Protein AF-A0A7Y0WLQ0-F1 (afdb_monomer_lite)

Foldseek 3Di:
DLLVVLVVCVVVLQKFKADDDPPDPPCLQDIDIGHPDPNVVSVVVDDSVSSNVVSVVLPVVQFPDKDFDDLVNLVVLQQVLAEEEEAEAPPLCVVVRCCVSAVPAQEAELVPQPLVDPVSLCCSLVPPLAHEHEYHPLVSHDPVSSLVSLVSNVVSSGRYYYYYHDPDDDVVQSVCVSRAPADTDRPSGPRRDVRYWYWYWDRDPPDPDRTIIIRTD

Sequence (217 aa):
MFYEDIKTAMLAGKLKVGLYPRNSISHRDKISIEAPGLLGIKAKLLTKADRLALVNLVHQTAGDAARELTASTVQQWLEERKAVLLTGKAASGKTTFLQAALPNAVYLNGRTSDCSNANWFWYQVSKDPHLPVVIDEPQAFPVLVLGEILKIIKEQNRGYVLVSQAEGGSGFTELWALMTTAPVGFPGYPQIDPNFVWVKFQRSRDVTTAMWVGKIV

Secondary structure (DSSP, 8-state):
-HHHHHHHHHHTTSSEEEEPPTT-GGGTT-EEEE--THHHHHHHT--HHHHHHHHHHHHHHTT-S-EE--HHHHHHHHHTT-EEEEE--TTSSHHHHHHHH-TTSEEEETTTS-TT-HHHHHHHHSS-TTS-EEEESGGGS-HHHHHHHHHHHHHTT--EEEEES-SSHHHHHHHHHHH-SSPS--SS-TTS-TTEEEEEEE--SS-SS---EEEE-

Radius of gyration: 19.29 Å; chains: 1; bounding box: 52×34×55 Å

Structure (mmCIF, N/CA/C/O backbone):
data_AF-A0A7Y0WLQ0-F1
#
_entry.id   AF-A0A7Y0WLQ0-F1
#
loop_
_atom_site.group_PDB
_atom_site.id
_atom_site.type_symbol
_atom_site.label_atom_id
_atom_site.label_alt_id
_atom_site.label_comp_id
_atom_site.label_asym_id
_atom_site.label_entity_id
_atom_site.label_seq_id
_atom_site.pdbx_PDB_ins_code
_atom_site.Cartn_x
_atom_site.Cartn_y
_atom_site.Cartn_z
_atom_site.occupancy
_atom_site.B_iso_or_equiv
_atom_site.auth_seq_id
_atom_site.auth_comp_id
_atom_site.auth_asym_id
_atom_site.auth_atom_id
_atom_site.pdbx_PDB_model_num
ATOM 1 N N . MET A 1 1 ? -22.633 -3.107 28.670 1.00 67.44 1 MET A N 1
ATOM 2 C CA . MET A 1 1 ? -23.148 -4.063 27.660 1.00 67.44 1 MET A CA 1
ATOM 3 C C . MET A 1 1 ? -22.925 -3.550 26.239 1.00 67.44 1 MET A C 1
ATOM 5 O O . MET A 1 1 ? -22.247 -4.224 25.483 1.00 67.44 1 MET A O 1
ATOM 9 N N . PHE A 1 2 ? -23.374 -2.336 25.892 1.00 83.06 2 PHE A N 1
ATOM 10 C CA . PHE A 1 2 ? -23.186 -1.792 24.538 1.00 83.06 2 PHE A CA 1
ATOM 11 C C . PHE A 1 2 ? -21.720 -1.585 24.123 1.00 83.06 2 PHE A C 1
ATOM 13 O O . PHE A 1 2 ? -21.392 -1.839 22.972 1.00 83.06 2 PHE A O 1
ATOM 20 N N . TYR A 1 3 ? -20.829 -1.185 25.038 1.00 83.75 3 TYR A N 1
ATOM 21 C CA 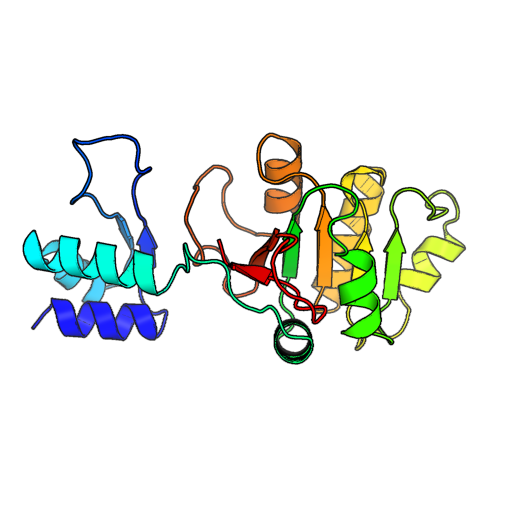. TYR A 1 3 ? -19.403 -1.023 24.724 1.00 83.75 3 TYR A CA 1
ATOM 22 C C . TYR A 1 3 ? -18.735 -2.317 24.241 1.00 83.75 3 TYR A C 1
ATOM 24 O O . TYR A 1 3 ? -18.065 -2.291 23.218 1.00 83.75 3 TYR A O 1
ATOM 32 N N . GLU A 1 4 ? -18.949 -3.451 24.914 1.00 84.31 4 GLU A N 1
ATOM 33 C CA . GLU A 1 4 ? -18.336 -4.728 24.513 1.00 84.31 4 GLU A CA 1
ATOM 34 C C . GLU A 1 4 ? -18.871 -5.231 23.163 1.00 84.31 4 GLU A C 1
ATOM 36 O O . GLU A 1 4 ? -18.094 -5.731 22.349 1.00 84.31 4 GLU A O 1
ATOM 41 N N . ASP A 1 5 ? -20.158 -5.014 22.867 1.00 80.94 5 ASP A N 1
ATOM 42 C CA . ASP A 1 5 ? -20.729 -5.298 21.543 1.00 80.94 5 ASP A CA 1
ATOM 43 C C . ASP A 1 5 ? -20.081 -4.433 20.453 1.00 80.94 5 ASP A C 1
ATOM 45 O O . ASP A 1 5 ? -19.734 -4.930 19.381 1.00 80.94 5 ASP A O 1
ATOM 49 N N . ILE A 1 6 ? -19.898 -3.135 20.729 1.00 79.00 6 ILE A N 1
ATOM 50 C CA . ILE A 1 6 ? -19.288 -2.190 19.789 1.00 79.00 6 ILE A CA 1
ATOM 51 C C . ILE A 1 6 ? -17.800 -2.491 19.595 1.00 79.00 6 ILE A C 1
ATOM 53 O O . ILE A 1 6 ? -17.327 -2.513 18.465 1.00 79.00 6 ILE A O 1
ATOM 57 N N . LYS A 1 7 ? -17.069 -2.784 20.669 1.00 79.94 7 LYS A N 1
ATOM 58 C CA . LYS A 1 7 ? -15.664 -3.203 20.640 1.00 79.94 7 LYS A CA 1
ATOM 59 C C . LYS A 1 7 ? -15.486 -4.484 19.829 1.00 79.94 7 LYS A C 1
ATOM 61 O O . LYS A 1 7 ? -14.630 -4.530 18.952 1.00 79.94 7 LYS A O 1
ATOM 66 N N . THR A 1 8 ? -16.316 -5.496 20.069 1.00 73.69 8 THR A N 1
ATOM 67 C CA . THR A 1 8 ? -16.257 -6.768 19.332 1.00 73.69 8 THR A CA 1
ATOM 68 C C . THR A 1 8 ? -16.595 -6.565 17.858 1.00 73.69 8 THR A C 1
ATOM 70 O O . THR A 1 8 ? -15.891 -7.067 16.985 1.00 73.69 8 THR A O 1
ATOM 73 N N . ALA A 1 9 ? -17.633 -5.781 17.557 1.00 65.94 9 ALA A N 1
ATOM 74 C CA . ALA A 1 9 ? -17.999 -5.451 16.185 1.00 65.94 9 ALA A CA 1
ATOM 75 C C . ALA A 1 9 ? -16.929 -4.601 15.477 1.00 65.94 9 ALA A C 1
ATOM 77 O O . ALA A 1 9 ? -16.698 -4.814 14.291 1.00 65.94 9 ALA A O 1
ATOM 78 N N . MET A 1 10 ? -16.247 -3.698 16.186 1.00 67.69 10 MET A N 1
ATOM 79 C CA . MET A 1 10 ? -15.124 -2.918 15.658 1.00 67.69 10 MET A CA 1
ATOM 80 C C . MET A 1 10 ? -13.939 -3.825 15.312 1.00 67.69 10 MET A C 1
ATOM 82 O O . MET A 1 10 ? -13.428 -3.763 14.199 1.00 67.69 10 MET A O 1
ATOM 86 N N . LEU A 1 11 ? -13.535 -4.702 16.238 1.00 61.56 11 LEU A N 1
ATOM 87 C CA . LEU A 1 11 ? -12.436 -5.653 16.028 1.00 61.56 11 LEU A CA 1
ATOM 88 C C . LEU A 1 11 ? -12.744 -6.663 14.911 1.00 61.56 11 LEU A C 1
ATOM 90 O O . LEU A 1 11 ? -11.833 -7.117 14.228 1.00 61.56 11 LEU A O 1
ATOM 94 N N . ALA A 1 12 ? -14.023 -6.976 14.695 1.00 63.12 12 ALA A N 1
ATOM 95 C CA . ALA A 1 12 ? -14.495 -7.820 13.600 1.00 63.12 12 ALA A CA 1
ATOM 96 C C . ALA A 1 12 ? -14.789 -7.050 12.292 1.00 63.12 12 ALA A C 1
ATOM 98 O O . ALA A 1 12 ? -15.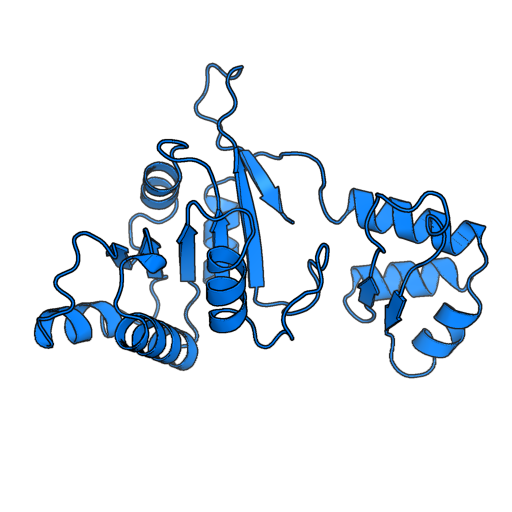337 -7.641 11.362 1.00 63.12 12 ALA A O 1
ATOM 99 N N . GLY A 1 13 ? -14.507 -5.741 12.222 1.00 51.50 13 GLY A N 1
ATOM 100 C CA . GLY A 1 13 ? -14.710 -4.916 11.021 1.00 51.50 13 GLY A CA 1
ATOM 101 C C . GLY A 1 13 ? -16.173 -4.630 10.643 1.00 51.50 13 GLY A C 1
ATOM 102 O O . GLY A 1 13 ? -16.448 -4.196 9.529 1.00 51.50 13 GLY A O 1
ATOM 103 N N . LYS A 1 14 ? -17.132 -4.866 11.548 1.00 55.03 14 LYS A N 1
ATOM 104 C CA . LYS A 1 14 ? -18.584 -4.697 11.321 1.00 55.03 14 LYS A CA 1
ATOM 105 C C . LYS A 1 14 ? -19.104 -3.280 11.598 1.00 55.03 14 LYS A C 1
ATOM 107 O O . LYS A 1 14 ? -20.266 -2.992 11.313 1.00 55.03 14 LYS A O 1
ATOM 112 N N . LEU A 1 15 ? -18.280 -2.413 12.181 1.00 57.09 15 LEU A N 1
ATOM 113 C CA . LEU A 1 15 ? -18.550 -0.985 12.362 1.00 57.09 15 LEU A CA 1
ATOM 114 C C . LEU A 1 15 ? -17.254 -0.179 12.312 1.00 57.09 15 LEU A C 1
ATOM 116 O O . LEU A 1 15 ? -16.181 -0.724 12.571 1.00 57.09 15 LEU A O 1
ATOM 120 N N . LYS A 1 16 ? -17.370 1.116 12.010 1.00 54.34 16 LYS A N 1
ATOM 121 C CA . LYS A 1 16 ? -16.240 2.034 11.834 1.00 54.34 16 LYS A CA 1
ATOM 122 C C . LYS A 1 16 ? -16.242 3.120 12.899 1.00 54.34 16 LYS A C 1
ATOM 124 O O . LYS A 1 16 ? -17.306 3.622 13.266 1.00 54.34 16 LYS A O 1
ATOM 129 N N . VAL A 1 17 ? -15.057 3.493 13.379 1.00 56.47 17 VAL A N 1
ATOM 130 C CA . VAL A 1 17 ? -14.873 4.532 14.404 1.00 56.47 17 VAL A CA 1
ATOM 131 C C . VAL A 1 17 ? -13.833 5.540 13.921 1.00 56.47 17 VAL A C 1
ATOM 133 O O . VAL A 1 17 ? -12.655 5.219 13.818 1.00 56.47 17 VAL A O 1
ATOM 136 N N . GLY A 1 18 ? -14.265 6.768 13.639 1.00 54.53 18 GLY A N 1
ATOM 137 C CA . GLY A 1 18 ? -13.404 7.885 13.255 1.00 54.53 18 GLY A CA 1
ATOM 138 C C . GLY A 1 18 ? -13.025 8.760 14.451 1.00 54.53 18 GLY A C 1
ATOM 139 O O . GLY A 1 18 ? -13.886 9.128 15.258 1.00 54.53 18 GLY A O 1
ATOM 140 N N . LEU A 1 19 ? -11.746 9.128 14.536 1.00 58.28 19 LEU A N 1
ATOM 141 C CA . LEU A 1 19 ? -11.222 10.075 15.523 1.00 58.28 19 LEU A CA 1
ATOM 142 C C . LEU A 1 19 ? -11.156 11.487 14.927 1.00 58.28 19 LEU A C 1
ATOM 144 O O . LEU A 1 19 ? -10.751 11.666 13.782 1.00 58.28 19 LEU A O 1
ATOM 148 N N . TYR A 1 20 ? -11.524 12.504 15.707 1.00 53.84 20 TYR A N 1
ATOM 149 C CA . TYR A 1 20 ? -11.311 13.899 15.310 1.00 53.84 20 TYR A CA 1
ATOM 150 C C . TYR A 1 20 ? -9.836 14.298 15.509 1.00 53.84 20 TYR A C 1
ATOM 152 O O . TYR A 1 20 ? -9.166 13.763 16.398 1.00 53.84 20 TYR A O 1
ATOM 160 N N . PRO A 1 21 ? -9.302 15.237 14.703 1.00 49.31 21 PRO A N 1
ATOM 161 C CA . PRO A 1 21 ? -7.900 15.637 14.774 1.00 49.31 21 PRO A CA 1
ATOM 162 C C . PRO A 1 21 ? -7.502 16.126 16.176 1.00 49.31 21 PRO A C 1
ATOM 164 O O . PRO A 1 21 ? -8.202 16.914 16.811 1.00 49.31 21 PRO A O 1
ATOM 167 N N . ARG A 1 22 ? -6.323 15.679 16.636 1.00 49.59 22 ARG A N 1
ATOM 168 C CA . ARG A 1 22 ? -5.786 15.856 18.003 1.00 49.59 22 ARG A CA 1
ATOM 169 C C . ARG A 1 22 ? -5.703 17.298 18.517 1.00 49.59 22 ARG A C 1
ATOM 171 O O . ARG A 1 22 ? -5.574 17.495 19.722 1.00 49.59 22 ARG A O 1
ATOM 178 N N . ASN A 1 23 ? -5.776 18.293 17.636 1.00 45.44 23 ASN A N 1
ATOM 179 C CA . ASN A 1 23 ? -5.498 19.689 17.976 1.00 45.44 23 ASN A CA 1
ATOM 180 C C . ASN A 1 23 ? -6.689 20.438 18.596 1.00 45.44 23 ASN A C 1
ATOM 182 O O . ASN A 1 23 ? -6.529 21.584 19.006 1.00 45.44 23 ASN A O 1
ATOM 186 N N . SER A 1 24 ? -7.866 19.819 18.721 1.00 41.44 24 SER A N 1
ATOM 187 C CA . SER A 1 24 ? -9.002 20.430 19.420 1.00 41.44 24 SER A CA 1
ATOM 188 C C . SER A 1 24 ? -9.175 19.829 20.815 1.00 41.44 24 SER A C 1
ATOM 190 O O . SER A 1 24 ? -9.735 18.742 20.981 1.00 41.44 24 SER A O 1
ATOM 192 N N . ILE A 1 25 ? -8.752 20.572 21.840 1.00 48.94 25 ILE A N 1
ATOM 193 C CA . ILE A 1 25 ? -8.995 20.256 23.262 1.00 48.94 25 ILE A CA 1
ATOM 194 C C . ILE A 1 25 ? -10.501 20.039 23.536 1.00 48.94 25 ILE A C 1
ATOM 196 O O . ILE A 1 25 ? -10.867 19.278 24.426 1.00 48.94 25 ILE A O 1
ATOM 200 N N . SER A 1 26 ? -11.376 20.626 22.712 1.00 50.22 26 SER A N 1
ATOM 201 C CA . SER A 1 26 ? -12.837 20.546 22.799 1.00 50.22 26 SER A CA 1
ATOM 202 C C . SER A 1 26 ? -13.487 19.289 22.187 1.00 50.22 26 SER A C 1
ATOM 204 O O . SER A 1 26 ? -14.715 19.187 22.224 1.00 50.22 26 SER A O 1
ATOM 206 N N . HIS A 1 27 ? -12.733 18.350 21.592 1.00 51.03 27 HIS A N 1
ATOM 207 C CA . HIS A 1 27 ? -13.305 17.188 20.872 1.00 51.03 27 HIS A CA 1
ATOM 208 C C . HIS A 1 27 ? -12.722 15.821 21.269 1.00 51.03 27 HIS A C 1
ATOM 210 O O . HIS A 1 27 ? -12.896 14.855 20.532 1.00 51.03 27 HIS A O 1
ATOM 216 N N . ARG A 1 28 ? -12.062 15.700 22.430 1.00 51.38 28 ARG A N 1
ATOM 217 C CA . ARG A 1 28 ? -11.446 14.430 22.883 1.00 51.38 28 ARG A CA 1
ATOM 218 C C . ARG A 1 28 ? -12.429 13.259 23.045 1.00 51.38 28 ARG A C 1
ATOM 220 O O . ARG A 1 28 ? -12.004 12.112 22.995 1.00 51.38 28 ARG A O 1
ATOM 227 N N . ASP A 1 29 ? -13.713 13.537 23.248 1.00 54.03 29 ASP A N 1
ATOM 228 C CA . ASP A 1 29 ? -14.805 12.562 23.378 1.00 54.03 29 ASP A CA 1
ATOM 229 C C . ASP A 1 29 ? -15.690 12.469 22.122 1.00 54.03 29 ASP A C 1
ATOM 231 O O . ASP A 1 29 ? -16.609 11.641 22.060 1.00 54.03 29 ASP A O 1
ATOM 235 N N . LYS A 1 30 ? -15.419 13.295 21.102 1.00 64.12 30 LYS A N 1
ATOM 236 C CA . LYS A 1 30 ? -16.103 13.196 19.818 1.00 64.12 30 LYS A CA 1
ATOM 237 C C . LYS A 1 30 ? -15.434 12.093 19.017 1.00 64.12 30 LYS A C 1
ATOM 239 O O . LYS A 1 30 ? -14.273 12.184 18.641 1.00 64.12 30 LYS A O 1
ATOM 244 N N . ILE A 1 31 ? -16.209 11.052 18.760 1.00 63.09 31 ILE A N 1
ATOM 245 C CA . ILE A 1 31 ? -15.892 9.997 17.809 1.00 63.09 31 ILE A CA 1
ATOM 246 C C . ILE A 1 31 ? -17.048 9.877 16.836 1.00 63.09 31 ILE A C 1
ATOM 248 O O . ILE A 1 31 ? -18.215 9.913 17.242 1.00 63.09 31 ILE A O 1
ATOM 252 N N . SER A 1 32 ? -16.720 9.760 15.556 1.00 65.50 32 SER A N 1
ATOM 253 C CA . SER A 1 32 ? -17.691 9.365 14.544 1.00 65.50 32 SER A CA 1
ATOM 254 C C . SER A 1 32 ? -17.833 7.850 14.615 1.00 65.50 32 SER A C 1
ATOM 256 O O . SER A 1 32 ? -16.821 7.161 14.615 1.00 65.50 32 SER A O 1
ATOM 258 N N . ILE A 1 33 ? -19.053 7.323 14.718 1.00 66.00 33 ILE A N 1
ATOM 259 C CA . ILE A 1 33 ? -19.287 5.876 14.665 1.00 66.00 33 ILE A CA 1
ATOM 260 C C . ILE A 1 33 ? -20.275 5.600 13.543 1.00 66.00 33 ILE A C 1
ATOM 262 O O . ILE A 1 33 ? -21.423 6.043 13.605 1.00 66.00 33 ILE A O 1
ATOM 266 N N . GLU A 1 34 ? -19.829 4.855 12.540 1.00 61.16 34 GLU A N 1
ATOM 267 C CA . GLU A 1 34 ? -20.644 4.422 11.412 1.00 61.16 34 GLU A CA 1
ATOM 268 C C . GLU A 1 34 ? -20.904 2.921 11.547 1.00 61.16 34 GLU A C 1
ATOM 270 O O . GLU A 1 34 ? -19.981 2.106 11.537 1.00 61.16 34 GLU A O 1
ATOM 275 N N . ALA A 1 35 ? -22.167 2.545 11.737 1.00 67.44 35 ALA A N 1
ATOM 276 C CA . ALA A 1 35 ? -22.546 1.161 11.971 1.00 67.44 35 ALA A CA 1
ATOM 277 C C . ALA A 1 35 ? -23.963 0.887 11.443 1.00 67.44 35 ALA A C 1
ATOM 279 O O . ALA A 1 35 ? -24.863 1.699 11.686 1.00 67.44 35 ALA A O 1
ATOM 280 N N . PRO A 1 36 ? -24.197 -0.249 10.764 1.00 63.38 36 PRO A N 1
ATOM 281 C CA . PRO A 1 36 ? -25.517 -0.591 10.250 1.00 63.38 36 PRO A CA 1
ATOM 282 C C . PRO A 1 36 ? -26.458 -1.096 11.356 1.00 63.38 36 PRO A C 1
ATOM 284 O O . PRO A 1 36 ? -26.052 -1.784 12.298 1.00 63.38 36 PRO A O 1
ATOM 287 N N . GLY A 1 37 ? -27.749 -0.784 11.218 1.00 81.00 37 GLY A N 1
ATOM 288 C CA . GLY A 1 37 ? -28.832 -1.368 12.016 1.00 81.00 37 GLY A CA 1
ATOM 289 C C . GLY A 1 37 ? -28.665 -1.206 13.533 1.00 81.00 37 GLY A C 1
ATOM 290 O O . GLY A 1 37 ? -28.411 -0.114 14.043 1.00 81.00 37 GLY A O 1
ATOM 291 N N . LEU A 1 38 ? -28.818 -2.312 14.269 1.00 83.75 38 LEU A N 1
ATOM 292 C CA . LEU A 1 38 ? -28.789 -2.328 15.735 1.00 83.75 38 LEU A CA 1
ATOM 293 C C . LEU A 1 38 ? -27.452 -1.830 16.311 1.00 83.75 38 LEU A C 1
ATOM 295 O O . LEU A 1 38 ? -27.440 -1.215 17.376 1.00 83.75 38 LEU A O 1
ATOM 299 N N . LEU A 1 39 ? -26.336 -2.037 15.604 1.00 78.00 39 LEU A N 1
ATOM 300 C CA . LEU A 1 39 ? -25.027 -1.530 16.026 1.00 78.00 39 LEU A CA 1
ATOM 301 C C . LEU A 1 39 ? -24.985 0.003 16.000 1.00 78.00 39 LEU A C 1
ATOM 303 O O . LEU A 1 39 ? -24.429 0.605 16.914 1.00 78.00 39 LEU A O 1
ATOM 307 N N . GLY A 1 40 ? -25.640 0.642 15.025 1.00 73.00 40 GLY A N 1
ATOM 308 C CA . GLY A 1 40 ? -25.761 2.104 14.962 1.00 73.00 40 GLY A CA 1
ATOM 309 C C . GLY A 1 40 ? -26.585 2.677 16.114 1.00 73.00 40 GLY A C 1
ATOM 310 O O . GLY A 1 40 ? -26.240 3.716 16.678 1.00 73.00 40 GLY A O 1
ATOM 311 N N . ILE A 1 41 ? -27.639 1.969 16.526 1.00 81.62 41 ILE A N 1
ATOM 312 C CA . ILE A 1 41 ? -28.450 2.349 17.692 1.00 81.62 41 ILE A CA 1
ATOM 313 C C . ILE A 1 41 ? -27.626 2.199 18.979 1.00 81.62 41 ILE A C 1
ATOM 315 O O . ILE A 1 41 ? -27.553 3.135 19.775 1.00 81.62 41 ILE A O 1
ATOM 319 N N . LYS A 1 42 ? -26.933 1.065 19.152 1.00 83.88 42 LYS A N 1
ATOM 320 C CA . LYS A 1 42 ? -26.054 0.814 20.308 1.00 83.88 42 LYS A CA 1
ATOM 321 C C . LYS A 1 42 ? -24.910 1.831 20.395 1.00 83.88 42 LYS A C 1
ATOM 323 O O . LYS A 1 42 ? -24.609 2.313 21.482 1.00 83.88 42 LYS A O 1
ATOM 328 N N . ALA A 1 43 ? -24.328 2.217 19.259 1.00 77.75 43 ALA A N 1
ATOM 329 C CA . ALA A 1 43 ? -23.274 3.227 19.182 1.00 77.75 43 ALA A CA 1
ATOM 330 C C . ALA A 1 43 ? -23.742 4.614 19.653 1.00 77.75 43 ALA A C 1
ATOM 332 O O . ALA A 1 43 ? -22.996 5.336 20.319 1.00 77.75 43 ALA A O 1
ATOM 333 N N . LYS A 1 44 ? -24.991 4.993 19.346 1.00 81.81 44 LYS A N 1
ATOM 334 C CA . LYS A 1 44 ? -25.582 6.257 19.817 1.00 81.81 44 LYS A CA 1
ATOM 335 C C . LYS A 1 44 ? -25.771 6.281 21.336 1.00 81.81 44 LYS A C 1
ATOM 337 O O . LYS A 1 44 ? -25.643 7.348 21.928 1.00 81.81 44 LYS A O 1
ATOM 342 N N . LEU A 1 45 ? -25.997 5.120 21.952 1.00 85.94 45 LEU A N 1
ATOM 343 C CA . LEU A 1 45 ? -26.212 4.956 23.394 1.00 85.94 45 LEU A CA 1
ATOM 344 C C . LEU A 1 45 ? -24.917 4.823 24.217 1.00 85.94 45 LEU A C 1
ATOM 346 O O . LEU A 1 45 ? -24.992 4.672 25.435 1.00 85.94 45 LEU A O 1
ATOM 350 N N . LEU A 1 46 ? -23.736 4.873 23.589 1.00 83.88 46 LEU A N 1
ATOM 351 C CA . LEU A 1 46 ? -22.465 4.816 24.316 1.00 83.88 46 LEU A CA 1
ATOM 352 C C . LEU A 1 46 ? -22.296 6.018 25.243 1.00 83.88 46 LEU A C 1
ATOM 354 O O . LEU A 1 46 ? -22.437 7.174 24.822 1.00 83.88 46 LEU A O 1
ATOM 358 N N . THR A 1 47 ? -21.912 5.730 26.487 1.00 85.75 47 THR A N 1
ATOM 359 C CA . THR A 1 47 ? -21.592 6.760 27.475 1.00 85.75 47 THR A CA 1
ATOM 360 C C . THR A 1 47 ? -20.306 7.497 27.095 1.00 85.75 47 THR A C 1
ATOM 362 O O . THR A 1 47 ? -19.514 7.035 26.271 1.00 85.75 47 THR A O 1
ATOM 365 N N . LYS A 1 48 ? -20.049 8.651 27.721 1.00 82.56 48 LYS A N 1
ATOM 366 C CA . LYS A 1 48 ? -18.779 9.371 27.528 1.00 82.56 48 LYS A CA 1
ATOM 367 C C . LYS A 1 48 ? -17.562 8.515 27.896 1.00 82.56 48 LYS A C 1
ATOM 369 O O . LYS A 1 48 ? -16.564 8.555 27.185 1.00 82.56 48 LYS A O 1
ATOM 374 N N . ALA A 1 49 ? -17.659 7.723 28.967 1.00 83.12 49 ALA A N 1
ATOM 375 C CA . ALA A 1 49 ? -16.596 6.814 29.388 1.00 83.12 49 ALA A CA 1
ATOM 376 C C . ALA A 1 49 ? -16.339 5.719 28.340 1.00 83.12 49 ALA A C 1
ATOM 378 O O . ALA A 1 49 ? -15.188 5.482 27.981 1.00 83.12 49 ALA A O 1
ATOM 379 N N . ASP A 1 50 ? -17.400 5.130 27.778 1.00 82.31 50 ASP A N 1
ATOM 380 C CA . ASP A 1 50 ? -17.286 4.123 26.715 1.00 82.31 50 ASP A CA 1
ATOM 381 C C . ASP A 1 50 ? -16.669 4.707 25.440 1.00 82.31 50 ASP A C 1
ATOM 383 O O . ASP A 1 50 ? -15.828 4.075 24.802 1.00 82.31 50 ASP A O 1
ATOM 387 N N . ARG A 1 51 ? -17.055 5.934 25.070 1.00 76.25 51 ARG A N 1
ATOM 388 C CA . ARG A 1 51 ? -16.476 6.642 23.920 1.00 76.25 51 ARG A CA 1
ATOM 389 C C . ARG A 1 51 ? -14.988 6.900 24.127 1.00 76.25 51 ARG A C 1
ATOM 391 O O . ARG A 1 51 ? -14.210 6.660 23.213 1.00 76.25 51 ARG A O 1
ATOM 398 N N . LEU A 1 52 ? -14.581 7.316 25.326 1.00 78.12 52 LEU A N 1
ATOM 399 C CA . LEU A 1 52 ? -13.172 7.534 25.661 1.00 78.12 52 LEU A CA 1
ATOM 400 C C . LEU A 1 52 ? -12.367 6.222 25.658 1.00 78.12 52 LEU A C 1
ATOM 402 O O . LEU A 1 52 ? -11.244 6.181 25.158 1.00 78.12 52 LEU A O 1
ATOM 406 N N . ALA A 1 53 ? -12.945 5.134 26.172 1.00 79.38 53 ALA A N 1
ATOM 407 C CA . ALA A 1 53 ? -12.339 3.807 26.106 1.00 79.38 53 ALA A CA 1
ATOM 408 C C . ALA A 1 53 ? -12.180 3.333 24.651 1.00 79.38 53 ALA A C 1
ATOM 410 O O . ALA A 1 53 ? -11.128 2.807 24.289 1.00 79.38 53 ALA A O 1
ATOM 411 N N . LEU A 1 54 ? -13.172 3.610 23.797 1.00 72.50 54 LEU A N 1
ATOM 412 C CA . LEU A 1 54 ? -13.120 3.309 22.367 1.00 72.50 54 LEU A CA 1
ATOM 413 C C . LEU A 1 54 ? -12.057 4.152 21.649 1.00 72.50 54 LEU A C 1
ATOM 415 O O . LEU A 1 54 ? -11.313 3.607 20.846 1.00 72.50 54 LEU A O 1
ATOM 419 N N . VAL A 1 55 ? -11.905 5.439 21.987 1.00 69.94 55 VAL A N 1
ATOM 420 C CA . VAL A 1 55 ? -10.808 6.299 21.494 1.00 69.94 55 VAL A CA 1
ATOM 421 C C . VAL A 1 55 ? -9.445 5.711 21.844 1.00 69.94 55 VAL A C 1
ATOM 423 O O . VAL A 1 55 ? -8.579 5.599 20.980 1.00 69.94 55 VAL A O 1
ATOM 426 N N . ASN A 1 56 ? -9.250 5.313 23.102 1.00 69.88 56 ASN A N 1
ATOM 427 C CA . ASN A 1 56 ? -7.991 4.725 23.553 1.00 69.88 56 ASN A CA 1
ATOM 428 C C . ASN A 1 56 ? -7.709 3.392 22.854 1.00 69.88 56 ASN A C 1
ATOM 430 O O . ASN A 1 56 ? -6.579 3.150 22.436 1.00 69.88 56 ASN A O 1
ATOM 434 N N . LEU A 1 57 ? -8.734 2.558 22.672 1.00 68.62 57 LEU A N 1
ATOM 435 C CA . LEU A 1 57 ? -8.622 1.305 21.934 1.00 68.62 57 LEU A CA 1
ATOM 436 C C . LEU A 1 57 ? -8.280 1.552 20.460 1.00 68.62 57 LEU A C 1
ATOM 438 O O . LEU A 1 57 ? -7.398 0.880 19.926 1.00 68.62 57 LEU A O 1
ATOM 442 N N . VAL A 1 58 ? -8.915 2.534 19.811 1.00 61.81 58 VAL A N 1
ATOM 443 C CA . VAL A 1 58 ? -8.577 2.953 18.442 1.00 61.81 58 VAL A CA 1
ATOM 444 C C . VAL A 1 58 ? -7.147 3.479 18.391 1.00 61.81 58 VAL A C 1
ATOM 446 O O . VAL A 1 58 ? -6.409 3.076 17.514 1.00 61.81 58 VAL A O 1
ATOM 449 N N . HIS A 1 59 ? -6.679 4.276 19.350 1.00 59.56 59 HIS A N 1
ATOM 450 C CA . HIS A 1 59 ? -5.274 4.703 19.388 1.00 59.56 59 HIS A CA 1
ATOM 451 C C . HIS A 1 59 ? -4.282 3.544 19.587 1.00 59.56 59 HIS A C 1
ATOM 453 O O . HIS A 1 59 ? -3.190 3.564 19.017 1.00 59.56 59 HIS A O 1
ATOM 459 N N . GLN A 1 60 ? -4.646 2.530 20.374 1.00 57.84 60 GLN A N 1
ATOM 460 C CA . GLN A 1 60 ? -3.831 1.328 20.582 1.00 57.84 60 GLN A CA 1
ATOM 461 C C . GLN A 1 60 ? -3.808 0.414 19.344 1.00 57.84 60 GLN A C 1
ATOM 463 O O . GLN A 1 60 ? -2.783 -0.212 19.058 1.00 57.84 60 GLN A O 1
ATOM 468 N N . THR A 1 61 ? -4.914 0.350 18.598 1.00 56.44 61 THR A N 1
ATOM 469 C CA . THR A 1 61 ? -5.068 -0.497 17.400 1.00 56.44 61 THR A CA 1
ATOM 470 C C . THR A 1 61 ? -4.613 0.194 16.111 1.00 56.44 61 THR A C 1
ATOM 472 O O . THR A 1 61 ? -3.934 -0.439 15.310 1.00 56.44 61 THR A O 1
ATOM 475 N N . ALA A 1 62 ? -4.863 1.495 15.953 1.00 53.47 62 ALA A N 1
ATOM 476 C CA . ALA A 1 62 ? -4.395 2.365 14.864 1.00 53.47 62 ALA A CA 1
ATOM 477 C C . ALA A 1 62 ? -2.929 2.826 15.026 1.00 53.47 62 ALA A C 1
ATOM 479 O O . ALA A 1 62 ? -2.492 3.760 14.367 1.00 53.47 62 ALA A O 1
ATOM 480 N N . GLY A 1 63 ? -2.165 2.178 15.913 1.00 44.38 63 GLY A N 1
ATOM 481 C CA . GLY A 1 63 ? -0.704 2.132 15.858 1.00 44.38 63 GLY A CA 1
ATOM 482 C C . GLY A 1 63 ? 0.012 3.477 15.730 1.00 44.38 63 GLY A C 1
ATOM 483 O O . GLY A 1 63 ? 0.763 3.683 14.788 1.00 44.38 63 GLY A O 1
ATOM 484 N N . ASP A 1 64 ? -0.113 4.380 16.705 1.00 45.00 64 ASP A N 1
ATOM 485 C CA . ASP A 1 64 ? 0.722 5.593 16.718 1.00 45.00 64 ASP A CA 1
ATOM 486 C C . ASP A 1 64 ? 2.222 5.322 16.980 1.00 45.00 64 ASP A C 1
ATOM 488 O O . ASP A 1 64 ? 3.049 6.211 16.754 1.00 45.00 64 ASP A O 1
ATOM 492 N N . ALA A 1 65 ? 2.569 4.111 17.432 1.00 49.44 65 ALA A N 1
ATOM 493 C CA . ALA A 1 65 ? 3.927 3.674 17.741 1.00 49.44 65 ALA A CA 1
ATOM 494 C C . ALA A 1 65 ? 4.593 2.987 16.540 1.00 49.44 65 ALA A C 1
ATOM 496 O O . ALA A 1 65 ? 4.003 2.116 15.902 1.00 49.44 65 ALA A O 1
ATOM 497 N N . ALA A 1 66 ? 5.840 3.364 16.264 1.00 56.56 66 ALA A N 1
ATOM 498 C CA . ALA A 1 66 ? 6.661 2.734 15.240 1.00 56.56 66 ALA A CA 1
ATOM 499 C C . ALA A 1 66 ? 6.954 1.271 15.642 1.00 56.56 66 ALA A C 1
ATOM 501 O O . ALA A 1 66 ? 7.351 1.013 16.780 1.00 56.56 66 ALA A O 1
ATOM 502 N N . ARG A 1 67 ? 6.720 0.317 14.736 1.00 63.00 67 ARG A N 1
ATOM 503 C CA . ARG A 1 67 ? 6.942 -1.124 14.952 1.00 63.00 67 ARG A CA 1
ATOM 504 C C . ARG A 1 67 ? 7.876 -1.667 13.886 1.00 63.00 67 ARG A C 1
ATOM 506 O O . ARG A 1 67 ? 7.966 -1.096 12.803 1.00 63.00 67 ARG A O 1
ATOM 513 N N . GLU A 1 68 ? 8.555 -2.767 14.179 1.00 69.06 68 GLU A N 1
ATOM 514 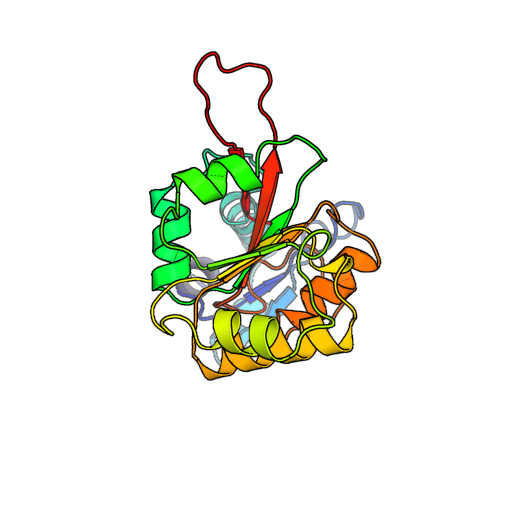C CA . GLU A 1 68 ? 9.304 -3.480 13.149 1.00 69.06 68 GLU A CA 1
ATOM 515 C C . GLU A 1 68 ? 8.368 -3.875 11.998 1.00 69.06 68 GLU A C 1
ATOM 517 O O . GLU A 1 68 ? 7.282 -4.417 12.213 1.00 69.06 68 GLU A O 1
ATOM 522 N N . LEU A 1 69 ? 8.786 -3.566 10.776 1.00 75.56 69 LEU A N 1
ATOM 523 C CA . LEU A 1 69 ? 8.149 -3.998 9.547 1.00 75.56 69 LEU A CA 1
ATOM 524 C C . LEU A 1 69 ? 8.958 -5.170 8.991 1.00 75.56 69 LEU A C 1
ATOM 526 O O . LEU A 1 69 ? 10.023 -4.981 8.403 1.00 75.56 69 LEU A O 1
ATOM 530 N N . THR A 1 70 ? 8.451 -6.384 9.186 1.00 80.06 70 THR A N 1
ATOM 531 C CA . THR A 1 70 ? 9.112 -7.602 8.706 1.00 80.06 70 THR A CA 1
ATOM 532 C C . THR A 1 70 ? 8.803 -7.860 7.231 1.00 80.06 70 THR A C 1
ATOM 534 O O . THR A 1 70 ? 7.750 -7.469 6.720 1.00 80.06 70 THR A O 1
ATOM 537 N N . ALA A 1 71 ? 9.694 -8.583 6.547 1.00 83.81 71 ALA A N 1
ATOM 538 C CA . ALA A 1 71 ? 9.455 -9.036 5.175 1.00 83.81 71 ALA A CA 1
ATOM 539 C C . ALA A 1 71 ? 8.172 -9.878 5.057 1.00 83.81 71 ALA A C 1
ATOM 541 O O . ALA A 1 71 ? 7.377 -9.656 4.148 1.00 83.81 71 ALA A O 1
ATOM 542 N N . SER A 1 72 ? 7.930 -10.775 6.022 1.00 81.81 72 SER A N 1
ATOM 543 C CA . SER A 1 72 ? 6.737 -11.631 6.066 1.00 81.81 72 SER A CA 1
ATOM 544 C C . SER A 1 72 ? 5.433 -10.837 6.126 1.00 81.81 72 SER A C 1
ATOM 546 O O . SER A 1 72 ? 4.465 -11.200 5.467 1.00 81.81 72 SER A O 1
ATOM 548 N N . THR A 1 73 ? 5.415 -9.719 6.857 1.00 84.56 73 THR A N 1
ATOM 549 C CA . THR A 1 73 ? 4.231 -8.854 6.953 1.00 84.56 73 THR A CA 1
ATOM 550 C C . THR A 1 73 ? 3.872 -8.270 5.586 1.00 84.56 73 THR A C 1
ATOM 552 O O . THR A 1 73 ? 2.711 -8.271 5.182 1.00 84.56 73 THR A O 1
ATOM 555 N N . VAL A 1 74 ? 4.877 -7.793 4.847 1.00 86.62 74 VAL A N 1
ATOM 556 C CA . VAL A 1 74 ? 4.669 -7.211 3.514 1.00 86.62 74 VAL A CA 1
ATOM 557 C C . VAL A 1 74 ? 4.274 -8.280 2.500 1.00 86.62 74 VAL A C 1
ATOM 559 O O . VAL A 1 74 ? 3.380 -8.041 1.692 1.00 86.62 74 VAL A O 1
ATOM 562 N N . GLN A 1 75 ? 4.898 -9.457 2.560 1.00 88.06 75 GLN A N 1
ATOM 563 C CA . GLN A 1 75 ? 4.534 -10.601 1.721 1.00 88.06 75 GLN A CA 1
ATOM 564 C C . GLN A 1 75 ? 3.067 -10.990 1.930 1.00 88.06 75 GLN A C 1
ATOM 566 O O . GLN A 1 75 ? 2.318 -11.045 0.957 1.00 88.06 75 GLN A O 1
ATOM 571 N N . GLN A 1 76 ? 2.633 -11.134 3.187 1.00 87.44 76 GLN A N 1
ATOM 572 C CA . GLN A 1 76 ? 1.248 -11.459 3.523 1.00 87.44 76 GLN A CA 1
ATOM 573 C C . GLN A 1 76 ? 0.262 -10.430 2.954 1.00 87.44 76 GLN A C 1
ATOM 575 O O . GLN A 1 76 ? -0.735 -10.807 2.345 1.00 87.44 76 GLN A O 1
ATOM 580 N N . TRP A 1 77 ? 0.526 -9.126 3.098 1.00 89.19 77 TRP A N 1
ATOM 581 C CA . TRP A 1 77 ? -0.362 -8.102 2.531 1.00 89.19 77 TRP A CA 1
ATOM 582 C C . TRP A 1 77 ? -0.514 -8.224 1.015 1.00 89.19 77 TRP A C 1
ATOM 584 O O . TRP A 1 77 ? -1.593 -7.986 0.477 1.00 89.19 77 TRP A O 1
ATOM 594 N N . LEU A 1 78 ? 0.554 -8.597 0.318 1.00 91.19 78 LEU A N 1
ATOM 595 C CA . LEU A 1 78 ? 0.540 -8.722 -1.134 1.00 91.19 78 LEU A CA 1
ATOM 596 C C . LEU A 1 78 ? -0.105 -10.027 -1.611 1.00 91.19 78 LEU A C 1
ATOM 598 O O . LEU A 1 78 ? -0.763 -10.026 -2.656 1.00 91.19 78 LEU A O 1
ATOM 602 N N . GLU A 1 79 ? 0.012 -11.105 -0.835 1.00 88.69 79 GLU A N 1
ATOM 603 C CA . GLU A 1 79 ? -0.771 -12.336 -1.011 1.00 88.69 79 GLU A CA 1
ATOM 604 C C . GLU A 1 79 ? -2.270 -12.075 -0.806 1.00 88.69 79 GLU A C 1
ATOM 606 O O . GLU A 1 79 ? -3.091 -12.512 -1.612 1.00 88.69 79 GLU A O 1
ATOM 611 N N . GLU A 1 80 ? -2.616 -11.257 0.193 1.00 87.69 80 GLU A N 1
ATOM 612 C CA . GLU A 1 80 ? -3.971 -10.746 0.455 1.00 87.69 80 GLU A CA 1
ATOM 613 C C . GLU A 1 80 ? -4.438 -9.692 -0.570 1.00 87.69 80 GLU A C 1
ATOM 615 O O . GLU A 1 80 ? -5.513 -9.115 -0.417 1.00 87.69 80 GLU A O 1
ATOM 620 N N . ARG A 1 81 ? -3.651 -9.443 -1.625 1.00 89.12 81 ARG A N 1
ATOM 621 C CA . ARG A 1 81 ? -3.956 -8.518 -2.731 1.00 89.12 81 ARG A CA 1
ATOM 622 C C . ARG A 1 81 ? -4.172 -7.066 -2.293 1.00 89.12 81 ARG A C 1
ATOM 624 O O . ARG A 1 81 ? -4.921 -6.322 -2.921 1.00 89.12 81 ARG A O 1
ATOM 631 N N . LYS A 1 82 ? -3.477 -6.635 -1.239 1.00 88.50 82 LYS A N 1
ATOM 632 C CA . LYS A 1 82 ? -3.575 -5.264 -0.730 1.00 88.50 82 LYS A CA 1
ATOM 633 C C . LYS A 1 82 ? -2.776 -4.263 -1.568 1.00 88.50 82 LYS A C 1
ATOM 635 O O . LYS A 1 82 ? -1.705 -4.564 -2.098 1.00 88.50 82 LYS A O 1
ATOM 640 N N . ALA A 1 83 ? -3.293 -3.042 -1.622 1.00 90.00 83 ALA A N 1
ATOM 641 C CA . ALA A 1 83 ? -2.646 -1.827 -2.080 1.00 90.00 83 ALA A CA 1
ATOM 642 C C . ALA A 1 83 ? -1.898 -1.173 -0.908 1.00 90.00 83 ALA A C 1
ATOM 644 O O . ALA A 1 83 ? -2.506 -0.643 0.022 1.00 90.00 83 ALA A O 1
ATOM 645 N N . VAL A 1 84 ? -0.571 -1.189 -0.940 1.00 89.75 84 VAL A N 1
ATOM 646 C CA . VAL A 1 84 ? 0.266 -0.663 0.142 1.00 89.75 84 VAL A CA 1
ATOM 647 C C . VAL A 1 84 ? 0.897 0.659 -0.281 1.00 89.75 84 VAL A C 1
ATOM 649 O O . VAL A 1 84 ? 1.642 0.715 -1.255 1.00 89.75 84 VAL A O 1
ATOM 652 N N . LEU A 1 85 ? 0.643 1.740 0.451 1.00 89.44 85 LEU A N 1
ATOM 653 C CA . LEU A 1 85 ? 1.364 3.000 0.289 1.00 89.44 85 LEU A CA 1
ATOM 654 C C . LEU A 1 85 ? 2.501 3.048 1.311 1.00 89.44 85 LEU A C 1
ATOM 656 O O . LEU A 1 85 ? 2.260 3.185 2.509 1.00 89.44 85 LEU A O 1
ATOM 660 N N . LEU A 1 86 ? 3.746 2.944 0.851 1.00 89.19 86 LEU A N 1
ATOM 661 C CA . LEU A 1 86 ? 4.938 3.021 1.690 1.00 89.19 86 LEU A CA 1
ATOM 662 C C . LEU A 1 86 ? 5.580 4.408 1.567 1.00 89.19 86 LEU A C 1
ATOM 664 O O . LEU A 1 86 ? 6.287 4.708 0.603 1.00 89.19 86 LEU A O 1
ATOM 668 N N . THR A 1 87 ? 5.366 5.257 2.570 1.00 86.69 87 THR A N 1
ATOM 669 C CA . THR A 1 87 ? 5.917 6.619 2.604 1.00 86.69 87 THR A CA 1
ATOM 670 C C . THR A 1 87 ? 7.170 6.698 3.464 1.00 86.69 87 THR A C 1
ATOM 672 O O . THR A 1 87 ? 7.273 5.996 4.464 1.00 86.69 87 THR A O 1
ATOM 675 N N . GLY A 1 88 ? 8.102 7.594 3.159 1.00 81.94 88 GLY A N 1
ATOM 676 C CA . GLY A 1 88 ? 9.199 7.924 4.073 1.00 81.94 88 GLY A CA 1
ATOM 677 C C . GLY A 1 88 ? 10.246 8.819 3.427 1.00 81.94 88 GLY A C 1
ATOM 678 O O . GLY A 1 88 ? 10.353 8.853 2.200 1.00 81.94 88 GLY A O 1
ATOM 679 N N . LYS A 1 89 ? 11.075 9.485 4.235 1.00 82.44 89 LYS A N 1
ATOM 680 C CA . LYS A 1 89 ? 12.159 10.365 3.751 1.00 82.44 89 LYS A CA 1
ATOM 681 C C . LYS A 1 89 ? 13.067 9.707 2.696 1.00 82.44 89 LYS A C 1
ATOM 683 O O . LYS A 1 89 ? 13.204 8.481 2.639 1.00 82.44 89 LYS A O 1
ATOM 688 N N . ALA A 1 90 ? 13.717 10.524 1.868 1.00 79.94 90 ALA A N 1
ATOM 689 C CA . ALA A 1 90 ? 14.768 10.065 0.960 1.00 79.94 90 ALA A CA 1
ATOM 690 C C . ALA A 1 90 ? 15.851 9.270 1.717 1.00 79.94 90 ALA A C 1
ATOM 692 O O . ALA A 1 90 ? 16.150 9.563 2.876 1.00 79.94 90 ALA A O 1
ATOM 693 N N . ALA A 1 91 ? 16.421 8.250 1.066 1.00 75.38 91 ALA A N 1
ATOM 694 C CA . ALA A 1 91 ? 17.454 7.377 1.640 1.00 75.38 91 ALA A CA 1
ATOM 695 C C . ALA A 1 91 ? 17.077 6.709 2.984 1.00 75.38 91 ALA A C 1
ATOM 697 O O . ALA A 1 91 ? 17.945 6.346 3.783 1.00 75.38 91 ALA A O 1
ATOM 698 N N . SER A 1 92 ? 15.778 6.516 3.245 1.00 74.69 92 SER A N 1
ATOM 699 C CA . SER A 1 92 ? 15.311 5.760 4.411 1.00 74.69 92 SER A CA 1
ATOM 700 C C . SER A 1 92 ? 15.449 4.243 4.254 1.00 74.69 92 SER A C 1
ATOM 702 O O . SER A 1 92 ? 15.302 3.539 5.242 1.00 74.69 92 SER A O 1
ATOM 704 N N . GLY A 1 93 ? 15.754 3.743 3.049 1.00 79.56 93 GLY A N 1
ATOM 705 C CA . GLY A 1 93 ? 15.945 2.314 2.771 1.00 79.56 93 GLY A CA 1
ATOM 706 C C . GLY A 1 93 ? 14.704 1.573 2.261 1.00 79.56 93 GLY A C 1
ATOM 707 O O . GLY A 1 93 ? 14.750 0.354 2.171 1.00 79.56 93 GLY A O 1
ATOM 708 N N . LYS A 1 94 ? 13.618 2.281 1.900 1.00 86.81 94 LYS A N 1
ATOM 709 C CA . LYS A 1 94 ? 12.357 1.688 1.395 1.00 86.81 94 LYS A CA 1
ATOM 710 C C . LYS A 1 94 ? 12.584 0.689 0.257 1.00 86.81 94 LYS A C 1
ATOM 712 O O . LYS A 1 94 ? 12.178 -0.461 0.367 1.00 86.81 94 LYS A O 1
ATOM 717 N N . THR A 1 95 ? 13.262 1.116 -0.809 1.00 83.75 95 THR A N 1
ATOM 718 C CA . THR A 1 95 ? 13.496 0.287 -2.000 1.00 83.75 95 THR A CA 1
ATOM 719 C C . THR A 1 95 ? 14.370 -0.923 -1.673 1.00 83.75 95 THR A C 1
ATOM 721 O O . THR A 1 95 ? 14.025 -2.033 -2.056 1.00 83.75 95 THR A O 1
ATOM 724 N N . THR A 1 96 ? 15.435 -0.743 -0.882 1.00 84.31 96 THR A N 1
ATOM 725 C CA . THR A 1 96 ? 16.313 -1.838 -0.431 1.00 84.31 96 THR A CA 1
ATOM 726 C C . THR A 1 96 ? 15.566 -2.867 0.415 1.00 84.31 96 THR A C 1
ATOM 728 O O . THR A 1 96 ? 15.713 -4.066 0.200 1.00 84.31 96 THR A O 1
ATOM 731 N N . PHE A 1 97 ? 14.734 -2.410 1.354 1.00 86.62 97 PHE A N 1
ATOM 732 C CA . PHE A 1 97 ? 13.885 -3.288 2.154 1.00 86.62 97 PHE A CA 1
ATOM 733 C C . PHE A 1 97 ? 12.926 -4.088 1.273 1.00 86.62 97 PHE A C 1
ATOM 735 O O . PHE A 1 97 ? 12.850 -5.306 1.403 1.00 86.62 97 PHE A O 1
ATOM 742 N N . LEU A 1 98 ? 12.228 -3.425 0.346 1.00 89.88 98 LEU A N 1
ATOM 743 C CA . LEU A 1 98 ? 11.290 -4.107 -0.539 1.00 89.88 98 LEU A CA 1
ATOM 744 C C . LEU A 1 98 ? 11.997 -5.108 -1.447 1.00 89.88 98 LEU A C 1
ATOM 746 O O . LEU A 1 98 ? 11.465 -6.191 -1.625 1.00 89.88 98 LEU A O 1
ATOM 750 N N . GLN A 1 99 ? 13.175 -4.789 -1.988 1.00 89.12 99 GLN A N 1
ATOM 751 C CA . GLN A 1 99 ? 13.973 -5.725 -2.795 1.00 89.12 99 GLN A CA 1
ATOM 752 C C . GLN A 1 99 ? 14.367 -6.982 -2.012 1.00 89.12 99 GLN A C 1
ATOM 754 O O . GLN A 1 99 ? 14.361 -8.074 -2.572 1.00 89.12 99 GLN A O 1
ATOM 759 N N . ALA A 1 100 ? 14.665 -6.844 -0.717 1.00 85.75 100 ALA A N 1
ATOM 760 C CA . ALA A 1 100 ? 14.927 -7.985 0.154 1.00 85.75 100 ALA A CA 1
ATOM 761 C C . ALA A 1 100 ? 13.644 -8.765 0.498 1.00 85.75 100 ALA A C 1
ATOM 763 O O . ALA A 1 100 ? 13.656 -9.993 0.524 1.00 85.75 100 ALA A O 1
ATOM 764 N N . ALA A 1 101 ? 12.534 -8.067 0.753 1.00 86.50 101 ALA A N 1
ATOM 765 C CA . ALA A 1 101 ? 11.266 -8.683 1.133 1.00 86.50 101 ALA A CA 1
ATOM 766 C C . ALA A 1 101 ? 10.531 -9.340 -0.048 1.00 86.50 101 ALA A C 1
ATOM 768 O O . ALA A 1 101 ? 9.803 -10.311 0.145 1.00 86.50 101 ALA A O 1
ATOM 769 N N . LEU A 1 102 ? 10.697 -8.818 -1.262 1.00 91.25 102 LEU A N 1
ATOM 770 C CA . LEU A 1 102 ? 9.934 -9.190 -2.453 1.00 91.25 102 LEU A CA 1
ATOM 771 C C . LEU A 1 102 ? 10.861 -9.371 -3.669 1.00 91.25 102 LEU A C 1
ATOM 773 O O . LEU A 1 102 ? 10.691 -8.693 -4.683 1.00 91.25 102 LEU A O 1
ATOM 777 N N . PRO A 1 103 ? 11.828 -10.303 -3.619 1.00 89.06 103 PRO A N 1
ATOM 778 C CA . PRO A 1 103 ? 12.856 -10.434 -4.656 1.00 89.06 103 PRO A CA 1
ATOM 779 C C . PRO A 1 103 ? 12.290 -10.736 -6.053 1.00 89.06 103 PRO A C 1
ATOM 781 O O . PRO A 1 103 ? 12.909 -10.399 -7.058 1.00 89.06 103 PRO A O 1
ATOM 784 N N . ASN A 1 104 ? 11.098 -11.335 -6.118 1.00 89.81 104 ASN A N 1
ATOM 785 C CA . ASN A 1 104 ? 10.434 -11.711 -7.366 1.00 89.81 104 ASN A CA 1
ATOM 786 C C . ASN A 1 104 ? 9.381 -10.692 -7.830 1.00 89.81 104 ASN A C 1
ATOM 788 O O . ASN A 1 104 ? 8.709 -10.939 -8.828 1.00 89.81 104 ASN A O 1
ATOM 792 N N . ALA A 1 105 ? 9.189 -9.572 -7.124 1.00 91.00 105 ALA A N 1
ATOM 793 C CA . ALA A 1 105 ? 8.213 -8.569 -7.539 1.00 91.00 105 ALA A CA 1
ATOM 794 C C . ALA A 1 105 ? 8.602 -7.904 -8.867 1.00 91.00 105 ALA A C 1
ATOM 796 O O . ALA A 1 105 ? 9.773 -7.824 -9.251 1.00 91.00 105 ALA A O 1
ATOM 797 N N . VAL A 1 106 ? 7.601 -7.378 -9.569 1.00 91.31 106 VAL A N 1
ATOM 798 C CA . VAL A 1 106 ? 7.830 -6.501 -10.719 1.00 91.31 106 VAL A CA 1
ATOM 799 C C . VAL A 1 106 ? 8.149 -5.104 -10.197 1.00 91.31 106 VAL A C 1
ATOM 801 O O . VAL A 1 106 ? 7.300 -4.480 -9.566 1.00 91.31 106 VAL A O 1
ATOM 804 N N . TYR A 1 107 ? 9.361 -4.609 -10.454 1.00 90.75 107 TYR A N 1
ATOM 805 C CA . TYR A 1 107 ? 9.786 -3.271 -10.039 1.00 90.75 107 TYR A CA 1
ATOM 806 C C . TYR A 1 107 ? 9.670 -2.275 -11.186 1.00 90.75 107 TYR A C 1
ATOM 808 O O . TYR A 1 107 ? 10.327 -2.414 -12.217 1.00 90.75 107 TYR A O 1
ATOM 816 N N . LEU A 1 108 ? 8.876 -1.238 -10.956 1.00 91.12 108 LEU A N 1
ATOM 817 C CA . LEU A 1 108 ? 8.730 -0.076 -11.818 1.00 91.12 108 LEU A CA 1
ATOM 818 C C . LEU A 1 108 ? 9.287 1.136 -11.078 1.00 91.12 108 LEU A C 1
ATOM 820 O O . LEU A 1 108 ? 8.979 1.333 -9.910 1.00 91.12 108 LEU A O 1
ATOM 824 N N . ASN A 1 109 ? 10.093 1.962 -11.735 1.00 91.06 109 ASN A N 1
ATOM 825 C CA . ASN A 1 109 ? 10.612 3.189 -11.128 1.00 91.06 109 ASN A CA 1
ATOM 826 C C . ASN A 1 109 ? 10.272 4.385 -12.013 1.00 91.06 109 ASN A C 1
ATOM 828 O O . ASN A 1 109 ? 10.729 4.440 -13.152 1.00 91.06 109 ASN A O 1
ATOM 832 N N . GLY A 1 110 ? 9.509 5.349 -11.504 1.00 88.31 110 GLY A N 1
ATOM 833 C CA . GLY A 1 110 ? 9.009 6.467 -12.307 1.00 88.31 110 GLY A CA 1
ATOM 834 C C . GLY A 1 110 ? 10.088 7.367 -12.904 1.00 88.31 110 GLY A C 1
ATOM 835 O O . GLY A 1 110 ? 9.814 8.068 -13.870 1.00 88.31 110 GLY A O 1
ATOM 836 N N . ARG A 1 111 ? 11.317 7.345 -12.373 1.00 88.12 111 ARG A N 1
ATOM 837 C CA . ARG A 1 111 ? 12.432 8.164 -12.874 1.00 88.12 111 ARG A CA 1
ATOM 838 C C . ARG A 1 111 ? 13.277 7.464 -13.930 1.00 88.12 111 ARG A C 1
ATOM 840 O O . ARG A 1 111 ? 13.879 8.144 -14.752 1.00 88.12 111 ARG A O 1
ATOM 847 N N . THR A 1 112 ? 13.383 6.138 -13.872 1.00 87.31 112 THR A N 1
ATOM 848 C CA . THR A 1 112 ? 14.275 5.365 -14.758 1.00 87.31 112 THR A CA 1
ATOM 849 C C . THR A 1 112 ? 13.530 4.504 -15.769 1.00 87.31 112 THR A C 1
ATOM 851 O O . THR A 1 112 ? 14.142 3.987 -16.700 1.00 87.31 112 THR A O 1
ATOM 854 N N . SER A 1 113 ? 12.222 4.339 -15.597 1.00 85.31 113 SER A N 1
ATOM 855 C CA . SER A 1 113 ? 11.378 3.604 -16.530 1.00 85.31 113 SER A CA 1
ATOM 856 C C . SER A 1 113 ? 11.215 4.360 -17.841 1.00 85.31 113 SER A C 1
ATOM 858 O O . SER A 1 113 ? 10.826 5.529 -17.844 1.00 85.31 113 SER A O 1
ATOM 860 N N . ASP A 1 114 ? 11.418 3.669 -18.960 1.00 81.81 114 ASP A N 1
ATOM 861 C CA . ASP A 1 114 ? 11.136 4.209 -20.289 1.00 81.81 114 ASP A CA 1
ATOM 862 C C . ASP A 1 114 ? 9.638 4.108 -20.607 1.00 81.81 114 ASP A C 1
ATOM 864 O O . ASP A 1 114 ? 9.176 3.273 -21.385 1.00 81.81 114 ASP A O 1
ATOM 868 N N . CYS A 1 115 ? 8.857 4.977 -19.969 1.00 75.62 115 CYS A N 1
ATOM 869 C CA . CYS A 1 115 ? 7.413 5.059 -20.177 1.00 75.62 115 CYS A CA 1
ATOM 870 C C . CYS A 1 115 ? 7.011 5.550 -21.579 1.00 75.62 115 CYS A C 1
ATOM 872 O O . CYS A 1 115 ? 5.832 5.474 -21.921 1.00 75.62 115 CYS A O 1
ATOM 874 N N . SER A 1 116 ? 7.961 6.029 -22.392 1.00 76.62 116 SER A N 1
ATOM 875 C CA . SER A 1 116 ? 7.712 6.416 -23.787 1.00 76.62 116 SER A CA 1
ATOM 876 C C . SER A 1 116 ? 7.666 5.213 -24.736 1.00 76.62 116 SER A C 1
ATOM 878 O O . SER A 1 116 ? 7.094 5.288 -25.824 1.00 76.62 116 SER A O 1
ATOM 880 N N . ASN A 1 117 ? 8.218 4.078 -24.304 1.00 82.81 117 ASN A N 1
ATOM 881 C CA . ASN A 1 117 ? 8.265 2.848 -25.071 1.00 82.81 117 ASN A CA 1
ATOM 882 C C . ASN A 1 117 ? 7.084 1.932 -24.716 1.00 82.81 117 ASN A C 1
ATOM 884 O O . ASN A 1 117 ? 7.051 1.288 -23.664 1.00 82.81 117 ASN A O 1
ATOM 888 N N . ALA A 1 118 ? 6.126 1.824 -25.637 1.00 76.50 118 ALA A N 1
ATOM 889 C CA . ALA A 1 118 ? 4.937 0.992 -25.459 1.00 76.50 118 ALA A CA 1
ATOM 890 C C . ALA A 1 118 ? 5.269 -0.493 -25.210 1.00 76.50 118 ALA A C 1
ATOM 892 O O . ALA A 1 118 ? 4.580 -1.151 -24.433 1.00 76.50 118 ALA A O 1
ATOM 893 N N . ASN A 1 119 ? 6.341 -1.021 -25.813 1.00 80.44 119 ASN A N 1
ATOM 894 C CA . ASN A 1 119 ? 6.738 -2.416 -25.613 1.00 80.44 119 ASN A CA 1
ATOM 895 C C . ASN A 1 119 ? 7.259 -2.650 -24.194 1.00 80.44 119 ASN A C 1
ATOM 897 O O . ASN A 1 119 ? 6.942 -3.674 -23.592 1.00 80.44 119 ASN A O 1
ATOM 901 N N . TRP A 1 120 ? 8.018 -1.695 -23.642 1.00 83.12 120 TRP A N 1
ATOM 902 C CA . TRP A 1 120 ? 8.443 -1.751 -22.242 1.00 83.12 120 TRP A CA 1
ATOM 903 C C . TRP A 1 120 ? 7.230 -1.725 -21.310 1.00 83.12 120 TRP A C 1
ATOM 905 O O . TRP A 1 120 ? 7.130 -2.571 -20.421 1.00 83.12 120 TRP A O 1
ATOM 915 N N . PHE A 1 121 ? 6.289 -0.806 -21.555 1.00 77.94 121 PHE A N 1
ATOM 916 C CA . PHE A 1 121 ? 5.074 -0.668 -20.753 1.00 77.94 121 PHE A CA 1
ATOM 917 C C . PHE A 1 121 ? 4.301 -1.988 -20.689 1.00 77.94 121 PHE A C 1
ATOM 919 O O . PHE A 1 121 ? 4.103 -2.526 -19.598 1.00 77.94 121 PHE A O 1
ATOM 926 N N . TRP A 1 122 ? 3.936 -2.541 -21.853 1.00 76.94 122 TRP A N 1
ATOM 927 C CA . TRP A 1 122 ? 3.152 -3.773 -21.933 1.00 76.94 122 TRP A CA 1
ATOM 928 C C . TRP A 1 122 ? 3.889 -4.960 -21.330 1.00 76.94 122 TRP A C 1
ATOM 930 O O . TRP A 1 122 ? 3.294 -5.689 -20.542 1.00 76.94 122 TRP A O 1
ATOM 940 N N . TYR A 1 123 ? 5.185 -5.103 -21.618 1.00 81.25 123 TYR A N 1
ATOM 941 C CA . TYR A 1 123 ? 5.996 -6.192 -21.081 1.00 81.25 123 TYR A CA 1
ATOM 942 C C . TYR A 1 123 ? 5.993 -6.228 -19.550 1.00 81.25 123 TYR A C 1
ATOM 944 O O . TYR A 1 123 ? 5.882 -7.305 -18.967 1.00 81.25 123 TYR A O 1
ATOM 952 N N . GLN A 1 124 ? 6.098 -5.074 -18.882 1.00 77.19 124 GLN A N 1
ATOM 953 C CA . GLN A 1 124 ? 6.148 -5.049 -17.420 1.00 77.19 124 GLN A CA 1
ATOM 954 C C . GLN A 1 124 ? 4.786 -5.328 -16.777 1.00 77.19 124 GLN A C 1
ATOM 956 O O . GLN A 1 124 ? 4.716 -6.071 -15.799 1.00 77.19 124 GLN A O 1
ATOM 961 N N . VAL A 1 125 ? 3.701 -4.765 -17.316 1.00 72.31 125 VAL A N 1
ATOM 962 C CA . VAL A 1 125 ? 2.355 -4.941 -16.737 1.00 72.31 125 VAL A CA 1
ATOM 963 C C . VAL A 1 125 ? 1.730 -6.298 -17.078 1.00 72.31 125 VAL A C 1
ATOM 965 O O . VAL A 1 125 ? 0.895 -6.792 -16.318 1.00 72.31 125 VAL A O 1
ATOM 968 N N . SER A 1 126 ? 2.155 -6.941 -18.172 1.00 72.81 126 SER A N 1
ATOM 969 C CA . SER A 1 126 ? 1.752 -8.310 -18.522 1.00 72.81 126 SER A CA 1
ATOM 970 C C . SER A 1 126 ? 2.639 -9.385 -17.889 1.00 72.81 126 SER A C 1
ATOM 972 O O . SER A 1 126 ? 2.339 -10.573 -18.011 1.00 72.81 126 SER A O 1
ATOM 974 N N . LYS A 1 127 ? 3.749 -9.000 -17.246 1.00 72.19 127 LYS A N 1
ATOM 975 C CA . LYS A 1 127 ? 4.649 -9.932 -16.565 1.00 72.19 127 LYS A CA 1
ATOM 976 C C . LYS A 1 127 ? 3.918 -10.578 -15.391 1.00 72.19 127 LYS A C 1
ATOM 978 O O . LYS A 1 127 ? 3.440 -9.852 -14.518 1.00 72.19 127 LYS A O 1
ATOM 983 N N . ASP A 1 128 ? 3.859 -11.914 -15.427 1.00 79.94 128 ASP A N 1
ATOM 984 C CA . ASP A 1 128 ? 3.187 -12.840 -14.499 1.00 79.94 128 ASP A CA 1
ATOM 985 C C . ASP A 1 128 ? 2.179 -12.158 -13.548 1.00 79.94 128 ASP A C 1
ATOM 987 O O . ASP A 1 128 ? 2.581 -11.562 -12.537 1.00 79.94 128 ASP A O 1
ATOM 991 N N . PRO A 1 129 ? 0.867 -12.256 -13.834 1.00 80.19 129 PRO A N 1
ATOM 992 C CA . PRO A 1 129 ? -0.164 -11.583 -13.056 1.00 80.19 129 PRO A CA 1
ATOM 993 C C . PRO A 1 129 ? -0.261 -12.091 -11.611 1.00 80.19 129 PRO A C 1
ATOM 995 O O . PRO A 1 129 ? -0.975 -11.492 -10.814 1.00 80.19 129 PRO A O 1
ATOM 998 N N . HIS A 1 130 ? 0.445 -13.158 -11.228 1.00 82.62 130 HIS A N 1
ATOM 999 C CA . HIS A 1 130 ? 0.478 -13.624 -9.843 1.00 82.62 130 HIS A CA 1
ATOM 1000 C C . HIS A 1 130 ? 1.494 -12.878 -8.972 1.00 82.62 130 HIS A C 1
ATOM 1002 O O . HIS A 1 130 ? 1.312 -12.830 -7.749 1.00 82.62 130 HIS A O 1
ATOM 1008 N N . LEU A 1 131 ? 2.523 -12.273 -9.576 1.00 88.62 131 LEU A N 1
ATOM 1009 C CA . LEU A 1 131 ? 3.578 -11.560 -8.855 1.00 88.62 131 LEU A CA 1
ATOM 1010 C C . LEU A 1 131 ? 3.095 -10.182 -8.387 1.00 88.62 131 LEU A C 1
ATOM 1012 O O . LEU A 1 131 ? 2.387 -9.499 -9.131 1.00 88.62 131 LEU A O 1
ATOM 1016 N N . PRO A 1 132 ? 3.502 -9.713 -7.198 1.00 91.19 132 PRO A N 1
ATOM 1017 C CA . PRO A 1 132 ? 3.194 -8.358 -6.774 1.00 91.19 132 PRO A CA 1
ATOM 1018 C C . PRO A 1 132 ? 3.973 -7.315 -7.581 1.00 91.19 132 PRO A C 1
ATOM 1020 O O . PRO A 1 132 ? 5.029 -7.603 -8.153 1.00 91.19 132 PRO A O 1
ATOM 1023 N N . VAL A 1 133 ? 3.461 -6.085 -7.590 1.00 93.25 133 VAL A N 1
ATOM 1024 C CA . VAL A 1 133 ? 4.097 -4.950 -8.276 1.00 93.25 133 VAL A CA 1
ATOM 1025 C C . VAL A 1 133 ? 4.580 -3.922 -7.261 1.00 93.25 133 VAL A C 1
ATOM 1027 O O . VAL A 1 133 ? 3.847 -3.538 -6.355 1.00 93.25 133 VAL A O 1
ATOM 1030 N N . VAL A 1 134 ? 5.806 -3.441 -7.424 1.00 94.00 134 VAL A N 1
ATOM 1031 C CA . VAL A 1 134 ? 6.364 -2.329 -6.652 1.00 94.00 134 VAL A CA 1
ATOM 1032 C C . VAL A 1 134 ? 6.612 -1.165 -7.600 1.00 94.00 134 VAL A C 1
ATOM 1034 O O . VAL A 1 134 ? 7.361 -1.299 -8.565 1.00 94.00 134 VAL A O 1
ATOM 1037 N N . ILE A 1 135 ? 6.000 -0.018 -7.318 1.00 93.88 135 ILE A N 1
ATOM 1038 C CA . ILE A 1 135 ? 6.173 1.216 -8.083 1.00 93.88 135 ILE A CA 1
ATOM 1039 C C . ILE A 1 135 ? 6.898 2.233 -7.205 1.00 93.88 135 ILE A C 1
ATOM 1041 O O . ILE A 1 135 ? 6.339 2.760 -6.242 1.00 93.88 135 ILE A O 1
ATOM 1045 N N . ASP A 1 136 ? 8.153 2.497 -7.542 1.00 92.81 136 ASP A N 1
ATOM 1046 C CA . ASP A 1 136 ? 9.008 3.472 -6.880 1.00 92.81 136 ASP A CA 1
ATOM 1047 C C . ASP A 1 136 ? 8.898 4.846 -7.542 1.00 92.81 136 ASP A C 1
ATOM 1049 O O . ASP A 1 136 ? 8.868 4.954 -8.769 1.00 92.81 136 ASP A O 1
ATOM 1053 N N . GLU A 1 137 ? 8.832 5.894 -6.723 1.00 91.06 137 GLU A N 1
ATOM 1054 C CA . GLU A 1 137 ? 8.636 7.284 -7.151 1.00 91.06 137 GLU A CA 1
ATOM 1055 C C . GLU A 1 137 ? 7.460 7.450 -8.149 1.00 91.06 137 GLU A C 1
ATOM 1057 O O . GLU A 1 137 ? 7.655 7.978 -9.246 1.00 91.06 137 GLU A O 1
ATOM 1062 N N . PRO A 1 138 ? 6.224 7.027 -7.801 1.00 91.38 138 PRO A N 1
ATOM 1063 C CA . PRO A 1 138 ? 5.085 7.022 -8.722 1.00 91.38 138 PRO A CA 1
ATOM 1064 C C . PRO A 1 138 ? 4.764 8.414 -9.286 1.00 91.38 138 PRO A C 1
ATOM 1066 O O . PRO A 1 138 ? 4.366 8.528 -10.439 1.00 91.38 138 PRO A O 1
ATOM 1069 N N . GLN A 1 139 ? 5.015 9.476 -8.515 1.00 88.19 139 GLN A N 1
ATOM 1070 C CA . GLN A 1 139 ? 4.852 10.872 -8.936 1.00 88.19 139 GLN A CA 1
ATOM 1071 C C . GLN A 1 139 ? 5.722 11.293 -10.133 1.00 88.19 139 GLN A C 1
ATOM 1073 O O . GLN A 1 139 ? 5.484 12.349 -10.710 1.00 88.19 139 GLN A O 1
ATOM 1078 N N . ALA A 1 140 ? 6.762 10.523 -10.469 1.00 89.62 140 ALA A N 1
ATOM 1079 C CA . ALA A 1 140 ? 7.615 10.806 -11.620 1.00 89.62 140 ALA A CA 1
ATOM 1080 C C . ALA A 1 140 ? 7.044 10.243 -12.934 1.00 89.62 140 ALA A C 1
ATOM 1082 O O . ALA A 1 140 ? 7.464 10.675 -14.005 1.00 89.62 140 ALA A O 1
ATOM 1083 N N . PHE A 1 141 ? 6.072 9.324 -12.873 1.00 88.25 141 PHE A N 1
ATOM 1084 C CA . PHE A 1 141 ? 5.356 8.892 -14.068 1.00 88.25 141 PHE A CA 1
ATOM 1085 C C . PHE A 1 141 ? 4.416 9.995 -14.571 1.00 88.25 141 PHE A C 1
ATOM 1087 O O . PHE A 1 141 ? 3.796 10.697 -13.766 1.00 88.25 141 PHE A O 1
ATOM 1094 N N . PRO A 1 142 ? 4.209 10.104 -15.896 1.00 87.50 142 PRO A N 1
ATOM 1095 C CA . PRO A 1 142 ? 3.089 10.867 -16.428 1.00 87.50 142 PRO A CA 1
ATOM 1096 C C . PRO A 1 142 ? 1.768 10.364 -15.829 1.00 87.50 142 PRO A C 1
ATOM 1098 O O . PRO A 1 142 ? 1.539 9.156 -15.755 1.00 87.50 142 PRO A O 1
ATOM 1101 N N . VAL A 1 143 ? 0.876 11.281 -15.443 1.00 83.06 143 VAL A N 1
ATOM 1102 C CA . VAL A 1 143 ? -0.371 10.962 -14.714 1.00 83.06 143 VAL A CA 1
ATOM 1103 C C . VAL A 1 143 ? -1.209 9.893 -15.423 1.00 83.06 143 VAL A C 1
ATOM 1105 O O . VAL A 1 143 ? -1.682 8.956 -14.784 1.00 83.06 143 VAL A O 1
ATOM 1108 N N . LEU A 1 144 ? -1.349 9.991 -16.750 1.00 84.12 144 LEU A N 1
ATOM 1109 C CA . LEU A 1 144 ? -2.102 9.018 -17.549 1.00 84.12 144 LEU A CA 1
ATOM 1110 C C . LEU A 1 144 ? -1.446 7.630 -17.553 1.00 84.12 144 LEU A C 1
ATOM 1112 O O . LEU A 1 144 ? -2.143 6.623 -17.485 1.00 84.12 144 LEU A O 1
ATOM 1116 N N . VAL A 1 145 ? -0.112 7.575 -17.582 1.00 86.94 145 VAL A N 1
ATOM 1117 C CA . VAL A 1 145 ? 0.644 6.315 -17.555 1.00 86.94 145 VAL A CA 1
ATOM 1118 C C . VAL A 1 145 ? 0.484 5.636 -16.197 1.00 86.94 145 VAL A C 1
ATOM 1120 O O . VAL A 1 145 ? 0.168 4.451 -16.145 1.00 86.94 145 VAL A O 1
ATOM 1123 N N . LEU A 1 146 ? 0.643 6.381 -15.096 1.00 88.94 146 LEU A N 1
ATOM 1124 C CA . LEU A 1 146 ? 0.430 5.843 -13.749 1.00 88.94 146 LEU A CA 1
ATOM 1125 C C . LEU A 1 146 ? -1.010 5.346 -13.567 1.00 88.94 146 LEU A C 1
ATOM 1127 O O . LEU A 1 146 ? -1.218 4.267 -13.013 1.00 88.94 146 LEU A O 1
ATOM 1131 N N . GLY A 1 147 ? -1.991 6.115 -14.050 1.00 86.31 147 GLY A N 1
ATOM 1132 C CA . GLY A 1 147 ? -3.402 5.742 -14.014 1.00 86.31 147 GLY A CA 1
ATOM 1133 C C . GLY A 1 147 ? -3.674 4.413 -14.72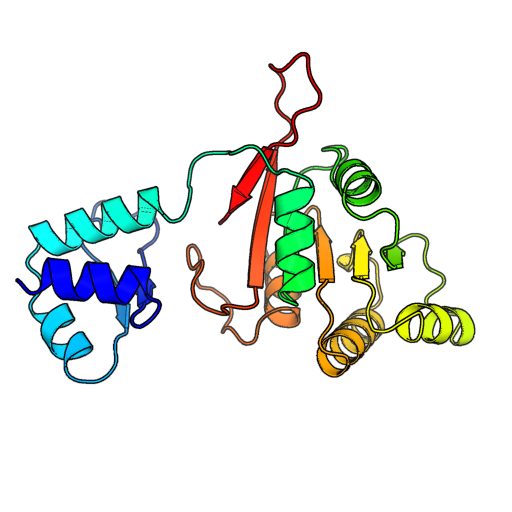0 1.00 86.31 147 GLY A C 1
ATOM 1134 O O . GLY A 1 147 ? -4.315 3.540 -14.135 1.00 86.31 147 GLY A O 1
ATOM 1135 N N . GLU A 1 148 ? -3.134 4.220 -15.926 1.00 87.75 148 GLU A N 1
ATOM 1136 C CA . GLU A 1 148 ? -3.340 2.979 -16.680 1.00 87.75 148 GLU A CA 1
ATOM 1137 C C . GLU A 1 148 ? -2.608 1.786 -16.044 1.00 87.75 148 GLU A C 1
ATOM 1139 O O . GLU A 1 148 ? -3.187 0.706 -15.938 1.00 87.75 148 GLU A O 1
ATOM 1144 N N . ILE A 1 149 ? -1.383 1.974 -15.528 1.00 89.25 149 ILE A N 1
ATOM 1145 C CA . ILE A 1 149 ? -0.667 0.922 -14.777 1.00 89.25 149 ILE A CA 1
ATOM 1146 C C . ILE A 1 149 ? -1.511 0.457 -13.588 1.00 89.25 149 ILE A C 1
ATOM 1148 O O . ILE A 1 149 ? -1.730 -0.740 -13.405 1.00 89.25 149 ILE A O 1
ATOM 1152 N N . LEU A 1 150 ? -2.002 1.402 -12.782 1.00 89.25 150 LEU A N 1
ATOM 1153 C CA . LEU A 1 150 ? -2.802 1.088 -11.601 1.00 89.25 150 LEU A CA 1
ATOM 1154 C C . LEU A 1 150 ? -4.122 0.409 -11.963 1.00 89.25 150 LEU A C 1
ATOM 1156 O O . LEU A 1 150 ? -4.540 -0.513 -11.265 1.00 89.25 150 LEU A O 1
ATOM 1160 N N . LYS A 1 151 ? -4.765 0.838 -13.050 1.00 87.38 151 LYS A N 1
ATOM 1161 C CA . LYS A 1 151 ? -5.981 0.207 -13.563 1.00 87.38 151 LYS A CA 1
ATOM 1162 C C . LYS A 1 151 ? -5.731 -1.254 -13.943 1.00 87.38 151 LYS A C 1
ATOM 1164 O O . LYS A 1 151 ? -6.444 -2.120 -13.445 1.00 87.38 151 LYS A O 1
ATOM 1169 N N . ILE A 1 152 ? -4.681 -1.537 -14.716 1.00 88.50 152 ILE A N 1
ATOM 1170 C CA . ILE A 1 152 ? -4.320 -2.906 -15.121 1.00 88.50 152 ILE A CA 1
ATOM 1171 C C . ILE A 1 152 ? -4.023 -3.784 -13.896 1.00 88.50 152 ILE A C 1
ATOM 1173 O O . ILE A 1 152 ? -4.527 -4.900 -13.797 1.00 88.50 152 ILE A O 1
ATOM 1177 N N . ILE A 1 153 ? -3.247 -3.284 -12.927 1.00 89.94 153 ILE A N 1
ATOM 1178 C CA . ILE A 1 153 ? -2.927 -4.015 -11.685 1.00 89.94 153 ILE A CA 1
ATOM 1179 C C . ILE A 1 153 ? -4.202 -4.367 -10.904 1.00 89.94 153 ILE A C 1
ATOM 1181 O O . ILE A 1 153 ? -4.331 -5.488 -10.403 1.00 89.94 153 ILE A O 1
ATOM 1185 N N . LYS A 1 154 ? -5.151 -3.426 -10.817 1.00 86.88 154 LYS A N 1
ATOM 1186 C CA . LYS A 1 154 ? -6.444 -3.627 -10.149 1.00 86.88 154 LYS A CA 1
ATOM 1187 C C . LYS A 1 154 ? -7.318 -4.640 -10.888 1.00 86.88 154 LYS A C 1
ATOM 1189 O O . LYS A 1 154 ? -7.881 -5.519 -10.244 1.00 86.88 154 LYS A O 1
ATOM 1194 N N . GLU A 1 155 ? -7.390 -4.566 -12.217 1.00 87.62 155 GLU A N 1
ATOM 1195 C CA . GLU A 1 155 ? -8.110 -5.542 -13.053 1.00 87.62 155 GLU A CA 1
ATOM 1196 C C . GLU A 1 155 ? -7.519 -6.955 -12.924 1.00 87.62 155 GLU A C 1
ATOM 1198 O O . GLU A 1 155 ? -8.256 -7.939 -12.903 1.00 87.62 155 GLU A O 1
ATOM 1203 N N . GLN A 1 156 ? -6.198 -7.063 -12.756 1.00 87.94 156 GLN A N 1
ATOM 1204 C CA . GLN A 1 156 ? -5.498 -8.325 -12.490 1.00 87.94 156 GLN A CA 1
ATOM 1205 C C . GLN A 1 156 ? -5.641 -8.813 -11.034 1.00 87.94 156 GLN A C 1
ATOM 1207 O O . GLN A 1 156 ? -5.143 -9.890 -10.706 1.00 87.94 156 GLN A O 1
ATOM 1212 N N . ASN A 1 157 ? -6.296 -8.044 -10.154 1.00 87.75 157 ASN A N 1
ATOM 1213 C CA . ASN A 1 157 ? -6.425 -8.319 -8.720 1.00 87.75 157 ASN A CA 1
ATOM 1214 C C . ASN A 1 157 ? -5.071 -8.605 -8.036 1.00 87.75 157 ASN A C 1
ATOM 1216 O O . ASN A 1 157 ? -4.910 -9.575 -7.288 1.00 87.75 157 ASN A O 1
ATOM 1220 N N . ARG A 1 158 ? -4.065 -7.776 -8.338 1.00 89.25 158 ARG A N 1
ATOM 1221 C CA . ARG A 1 158 ? -2.694 -7.913 -7.826 1.00 89.25 158 ARG A CA 1
ATOM 1222 C C . ARG A 1 158 ? -2.474 -7.062 -6.586 1.00 89.25 158 ARG A C 1
ATOM 1224 O O . ARG A 1 158 ? -2.856 -5.898 -6.551 1.00 89.25 158 ARG A O 1
ATOM 1231 N N . GLY A 1 159 ? -1.762 -7.618 -5.607 1.00 91.00 159 GLY A N 1
ATOM 1232 C CA . GLY A 1 159 ? -1.186 -6.820 -4.527 1.00 91.00 159 GLY A CA 1
ATOM 1233 C C . GLY A 1 159 ? -0.072 -5.928 -5.070 1.00 91.00 159 GLY A C 1
ATOM 1234 O O . GLY A 1 159 ? 0.740 -6.371 -5.891 1.00 91.00 159 GLY A O 1
ATOM 1235 N N . TYR A 1 160 ? -0.016 -4.677 -4.620 1.00 93.44 160 TYR A N 1
ATOM 1236 C CA . TYR A 1 160 ? 0.998 -3.734 -5.085 1.00 93.44 160 TYR A CA 1
ATOM 1237 C C . TYR A 1 160 ? 1.450 -2.758 -4.005 1.00 93.44 160 TYR A C 1
ATOM 1239 O O . TYR A 1 160 ? 0.726 -2.478 -3.052 1.00 93.44 160 TYR A O 1
ATOM 1247 N N . VAL A 1 161 ? 2.657 -2.219 -4.174 1.00 94.19 161 VAL A N 1
ATOM 1248 C CA . VAL A 1 161 ? 3.257 -1.224 -3.283 1.00 94.19 161 VAL A CA 1
ATOM 1249 C C . VAL A 1 161 ? 3.589 0.040 -4.068 1.00 94.19 161 VAL A C 1
ATOM 1251 O O . VAL A 1 161 ? 4.344 -0.025 -5.035 1.00 94.19 161 VAL A O 1
ATOM 1254 N N . LEU A 1 162 ? 3.084 1.195 -3.634 1.00 93.94 162 LEU A N 1
ATOM 1255 C CA . LEU A 1 162 ? 3.570 2.501 -4.086 1.00 93.94 162 LEU A CA 1
ATOM 1256 C C . LEU A 1 162 ? 4.572 3.051 -3.074 1.00 93.94 162 LEU A C 1
ATOM 1258 O O . LEU A 1 162 ? 4.259 3.173 -1.890 1.00 93.94 162 LEU A O 1
ATOM 1262 N N . VAL A 1 163 ? 5.768 3.410 -3.533 1.00 92.75 163 VAL A N 1
ATOM 1263 C CA . VAL A 1 163 ? 6.840 3.943 -2.686 1.00 92.75 163 VAL A CA 1
ATOM 1264 C C . VAL A 1 163 ? 6.988 5.433 -2.945 1.00 92.75 163 VAL A C 1
ATOM 1266 O O . VAL A 1 163 ? 7.389 5.847 -4.028 1.00 92.75 163 VAL A O 1
ATOM 1269 N N . SER A 1 164 ? 6.682 6.258 -1.943 1.00 90.44 164 SER A N 1
ATOM 1270 C CA . SER A 1 164 ? 6.742 7.716 -2.082 1.00 90.44 164 SER A CA 1
ATOM 1271 C C . SER A 1 164 ? 7.490 8.388 -0.933 1.00 90.44 164 SER A C 1
ATOM 1273 O O . SER A 1 164 ? 7.660 7.844 0.160 1.00 90.44 164 SER A O 1
ATOM 1275 N N . GLN A 1 165 ? 7.957 9.606 -1.185 1.00 85.81 165 GLN A N 1
ATOM 1276 C CA . GLN A 1 165 ? 8.467 10.500 -0.146 1.00 85.81 165 GLN A CA 1
ATOM 1277 C C . GLN A 1 165 ? 7.364 11.385 0.444 1.00 85.81 165 GLN A C 1
ATOM 1279 O O . GLN A 1 165 ? 7.565 11.979 1.502 1.00 85.81 165 GLN A O 1
ATOM 1284 N N . ALA A 1 166 ? 6.208 11.477 -0.220 1.00 76.94 166 ALA A N 1
ATOM 1285 C CA . ALA A 1 166 ? 5.095 12.302 0.220 1.00 76.94 166 ALA A CA 1
ATOM 1286 C C . ALA A 1 166 ? 4.428 11.678 1.454 1.00 76.94 166 ALA A C 1
ATOM 1288 O O . ALA A 1 166 ? 3.705 10.694 1.353 1.00 76.94 166 ALA A O 1
ATOM 1289 N N . GLU A 1 167 ? 4.676 12.254 2.630 1.00 69.94 167 GLU A N 1
ATOM 1290 C CA . GLU A 1 167 ? 4.043 11.852 3.898 1.00 69.94 167 GLU A CA 1
ATOM 1291 C C . GLU A 1 167 ? 2.753 12.654 4.195 1.00 69.94 167 GLU A C 1
ATOM 1293 O O . GLU A 1 167 ? 2.156 12.490 5.257 1.00 69.94 167 GLU A O 1
ATOM 1298 N N . GLY A 1 168 ? 2.353 13.550 3.283 1.00 67.50 168 GLY A N 1
ATOM 1299 C CA . GLY A 1 168 ? 1.184 14.430 3.370 1.00 67.50 168 GLY A CA 1
ATOM 1300 C C . GLY A 1 168 ? 1.132 15.427 2.200 1.00 67.50 168 GLY A C 1
ATOM 1301 O O . GLY A 1 168 ? 1.971 15.378 1.300 1.00 67.50 168 GLY A O 1
ATOM 1302 N N . GLY A 1 169 ? 0.158 16.342 2.205 1.00 68.75 169 GLY A N 1
ATOM 1303 C CA . GLY A 1 169 ? 0.002 17.369 1.162 1.00 68.75 169 GLY A CA 1
ATOM 1304 C C . GLY A 1 169 ? -0.641 16.861 -0.137 1.00 68.75 169 GLY A C 1
ATOM 1305 O O . GLY A 1 169 ? -1.199 15.763 -0.177 1.00 68.75 169 GLY A O 1
ATOM 1306 N N . SER A 1 170 ? -0.590 17.669 -1.201 1.00 71.25 170 SER A N 1
ATOM 1307 C CA . SER A 1 170 ? -1.268 17.381 -2.479 1.00 71.25 170 SER A CA 1
ATOM 1308 C C . SER A 1 170 ? -0.788 16.081 -3.127 1.00 71.25 170 SER A C 1
ATOM 1310 O O . SER A 1 170 ? -1.612 15.236 -3.450 1.00 71.25 170 SER A O 1
ATOM 1312 N N . GLY A 1 171 ? 0.527 15.851 -3.200 1.00 73.44 171 GLY A N 1
ATOM 1313 C CA . GLY A 1 171 ? 1.078 14.630 -3.801 1.00 73.44 171 GLY A CA 1
ATOM 1314 C C . GLY A 1 171 ? 0.678 13.342 -3.068 1.00 73.44 171 GLY A C 1
ATOM 1315 O O . GLY A 1 171 ? 0.401 12.329 -3.702 1.00 73.44 171 GLY A O 1
ATOM 1316 N N . PHE A 1 172 ? 0.572 13.371 -1.734 1.00 77.81 172 PHE A N 1
ATOM 1317 C CA . PHE A 1 172 ? 0.015 12.240 -0.978 1.00 77.81 172 PHE A CA 1
ATOM 1318 C C . PHE A 1 172 ? -1.467 12.036 -1.303 1.00 77.81 172 PHE A C 1
ATOM 1320 O O . PHE A 1 172 ? -1.919 10.912 -1.488 1.00 77.81 172 PHE A O 1
ATOM 1327 N N . THR A 1 173 ? -2.212 13.137 -1.379 1.00 72.19 173 THR A N 1
ATOM 1328 C CA . THR A 1 173 ? -3.656 13.136 -1.621 1.00 72.19 173 THR A CA 1
ATOM 1329 C C . THR A 1 173 ? -4.005 12.560 -2.994 1.00 72.19 173 THR A C 1
ATOM 1331 O O . THR A 1 173 ? -4.951 11.787 -3.116 1.00 72.19 173 THR A O 1
ATOM 1334 N N . GLU A 1 174 ? -3.214 12.888 -4.013 1.00 78.31 174 GLU A N 1
ATOM 1335 C CA . GLU A 1 174 ? -3.352 12.347 -5.367 1.00 78.31 174 GLU A CA 1
ATOM 1336 C C . GLU A 1 174 ? -3.090 10.838 -5.401 1.00 78.31 174 GLU A C 1
ATOM 1338 O O . GLU A 1 174 ? -3.917 10.082 -5.907 1.00 78.31 174 GLU A O 1
ATOM 1343 N N . LEU A 1 175 ? -1.989 10.374 -4.798 1.00 81.75 175 LEU A N 1
ATOM 1344 C CA . LEU A 1 175 ? -1.690 8.940 -4.715 1.00 81.75 175 LEU A CA 1
ATOM 1345 C C . LEU A 1 175 ? -2.762 8.183 -3.928 1.00 81.75 175 LEU A C 1
ATOM 1347 O O . LEU A 1 175 ? -3.204 7.117 -4.350 1.00 81.75 175 LEU A O 1
ATOM 1351 N N . TRP A 1 176 ? -3.228 8.754 -2.819 1.00 76.00 176 TRP A N 1
ATOM 1352 C CA . TRP A 1 176 ? -4.326 8.203 -2.035 1.00 76.00 176 TRP A CA 1
ATOM 1353 C C . TRP A 1 176 ? -5.599 8.033 -2.873 1.00 76.00 176 TRP A C 1
ATOM 1355 O O . TRP A 1 176 ? -6.206 6.960 -2.862 1.00 76.00 176 TRP A O 1
ATOM 1365 N N . ALA A 1 177 ? -5.988 9.070 -3.621 1.00 75.69 177 ALA A N 1
ATOM 1366 C CA . ALA A 1 177 ? -7.171 9.048 -4.479 1.00 75.69 177 ALA A CA 1
ATOM 1367 C C . ALA A 1 177 ? -7.044 8.034 -5.628 1.00 75.69 177 ALA A C 1
ATOM 1369 O O . ALA A 1 177 ? -8.028 7.415 -6.020 1.00 75.69 177 ALA A O 1
ATOM 1370 N N . LEU A 1 178 ? -5.833 7.828 -6.152 1.00 79.25 178 LEU A N 1
ATOM 1371 C CA . LEU A 1 178 ? -5.575 6.818 -7.180 1.00 79.25 178 LEU A CA 1
ATOM 1372 C C . LEU A 1 178 ? -5.619 5.390 -6.626 1.00 79.25 178 LEU A C 1
ATOM 1374 O O . LEU A 1 178 ? -5.970 4.453 -7.348 1.00 79.25 178 LEU A O 1
ATOM 1378 N N . MET A 1 179 ? -5.245 5.196 -5.361 1.00 79.19 179 MET A N 1
ATOM 1379 C CA . MET A 1 179 ? -5.162 3.871 -4.745 1.00 79.19 179 MET A CA 1
ATOM 1380 C C . MET A 1 179 ? -6.481 3.409 -4.138 1.00 79.19 179 MET A C 1
ATOM 1382 O O . MET A 1 179 ? -6.811 2.235 -4.270 1.00 79.19 179 MET A O 1
ATOM 1386 N N . THR A 1 180 ? -7.240 4.316 -3.535 1.00 71.50 180 THR A N 1
ATOM 1387 C CA . THR A 1 180 ? -8.440 3.988 -2.756 1.00 71.50 180 THR A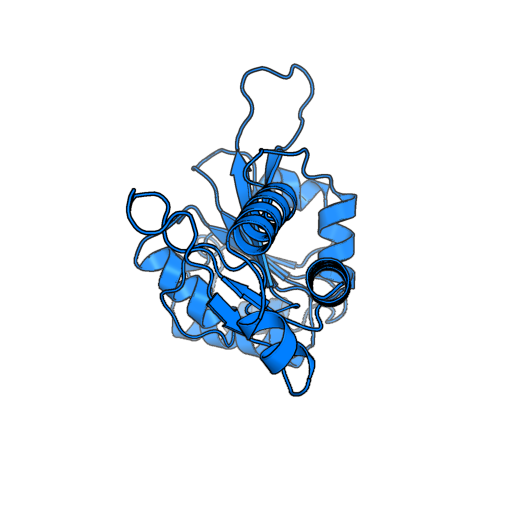 CA 1
ATOM 1388 C C . THR A 1 180 ? -9.709 4.434 -3.474 1.00 71.50 180 THR A C 1
ATOM 1390 O O . THR A 1 180 ? -9.697 5.386 -4.249 1.00 71.50 180 THR A O 1
ATOM 1393 N N . THR A 1 181 ? -10.841 3.798 -3.177 1.00 63.12 181 THR A N 1
ATOM 1394 C CA . THR A 1 181 ? -12.169 4.328 -3.550 1.00 63.12 181 THR A CA 1
ATOM 1395 C C . THR A 1 181 ? -12.718 5.305 -2.499 1.00 63.12 181 THR A C 1
ATOM 1397 O O . THR A 1 181 ? -13.898 5.651 -2.512 1.00 63.12 181 THR A O 1
ATOM 1400 N N . ALA A 1 182 ? -11.877 5.709 -1.544 1.00 52.38 182 ALA A N 1
ATOM 1401 C CA . ALA A 1 182 ? -12.223 6.566 -0.422 1.00 52.38 182 ALA A CA 1
ATOM 1402 C C . ALA A 1 182 ? -12.339 8.038 -0.852 1.00 52.38 182 ALA A C 1
ATOM 1404 O O . ALA A 1 182 ? -11.464 8.527 -1.571 1.00 52.38 182 ALA A O 1
ATOM 1405 N N . PRO A 1 183 ? -13.337 8.795 -0.362 1.00 43.66 183 PRO A N 1
ATOM 1406 C CA . PRO A 1 183 ? -13.354 10.239 -0.548 1.00 43.66 183 PRO A CA 1
ATOM 1407 C C . PRO A 1 183 ? -12.151 10.899 0.147 1.00 43.66 183 PRO A C 1
ATOM 1409 O O . PRO A 1 183 ? -11.769 10.552 1.266 1.00 43.66 183 PRO A O 1
ATOM 1412 N N . VAL A 1 184 ? -11.555 11.868 -0.544 1.00 42.06 184 VAL A N 1
ATOM 1413 C CA . VAL A 1 184 ? -10.352 12.601 -0.132 1.00 42.06 184 VAL A CA 1
ATOM 1414 C C . VAL A 1 184 ? -10.600 13.448 1.128 1.00 42.06 184 VAL A C 1
ATOM 1416 O O . VAL A 1 184 ? -11.611 14.139 1.213 1.00 42.06 184 VAL A O 1
ATOM 1419 N N . GLY A 1 185 ? -9.643 13.474 2.070 1.00 37.59 185 GLY A N 1
ATOM 1420 C CA . GLY A 1 185 ? -9.593 14.494 3.133 1.00 37.59 185 GLY A CA 1
ATOM 1421 C C . GLY A 1 185 ? -9.945 14.052 4.559 1.00 37.59 185 GLY A C 1
ATOM 1422 O O . GLY A 1 185 ? -10.192 14.915 5.397 1.00 37.59 185 GLY A O 1
ATOM 1423 N N . PHE A 1 186 ? -9.932 12.750 4.870 1.00 40.03 186 PHE A N 1
ATOM 1424 C CA . PHE A 1 186 ? -10.124 12.233 6.235 1.00 40.03 186 PHE A CA 1
ATOM 1425 C C . PHE A 1 186 ? -8.814 11.665 6.822 1.00 40.03 186 PHE A C 1
ATOM 1427 O O . PHE A 1 186 ? -8.479 10.510 6.561 1.00 40.03 186 PHE A O 1
ATOM 1434 N N . PRO A 1 187 ? -8.048 12.441 7.618 1.00 39.19 187 PRO A N 1
ATOM 1435 C CA . PRO A 1 187 ? -6.843 11.952 8.286 1.00 39.19 187 PRO A CA 1
ATOM 1436 C C . PRO A 1 187 ? -7.201 11.026 9.462 1.00 39.19 187 PRO A C 1
ATOM 1438 O O . PRO A 1 187 ? -8.010 11.403 10.308 1.00 39.19 187 PRO A O 1
ATOM 1441 N N . GLY A 1 188 ? -6.550 9.861 9.559 1.00 46.72 188 GLY A N 1
ATOM 1442 C CA . GLY A 1 188 ? -6.634 8.957 10.722 1.00 46.72 188 GLY A CA 1
ATOM 1443 C C . GLY A 1 188 ? -7.613 7.792 10.578 1.00 46.72 188 GLY A C 1
ATOM 1444 O O . GLY A 1 188 ? -8.293 7.436 11.539 1.00 46.72 188 GLY A O 1
ATOM 1445 N N . TYR A 1 189 ? -7.719 7.222 9.380 1.00 44.16 189 TYR A N 1
ATOM 1446 C CA . TYR A 1 189 ? -8.760 6.258 9.048 1.00 44.16 189 TYR A CA 1
ATOM 1447 C C . TYR A 1 189 ? -8.154 4.987 8.431 1.00 44.16 189 TYR A C 1
ATOM 1449 O O . TYR A 1 189 ? -8.290 4.764 7.227 1.00 44.16 189 TYR A O 1
ATOM 1457 N N . PRO A 1 190 ? -7.550 4.093 9.231 1.00 38.41 190 PRO A N 1
ATOM 1458 C CA . PRO A 1 190 ? -7.158 2.753 8.779 1.00 38.41 190 PRO A CA 1
ATOM 1459 C C . PRO A 1 190 ? -8.368 1.843 8.413 1.00 38.41 190 PRO A C 1
ATOM 1461 O O . PRO A 1 190 ? -8.298 0.628 8.544 1.00 38.41 190 PRO A O 1
ATOM 1464 N N . GLN A 1 191 ? -9.514 2.407 7.991 1.00 47.78 191 GLN A N 1
ATOM 1465 C CA . GLN A 1 191 ? -10.819 1.738 7.818 1.00 47.78 191 GLN A CA 1
ATOM 1466 C C . GLN A 1 191 ? -11.614 2.156 6.547 1.00 47.78 191 GLN A C 1
ATOM 1468 O O . GLN A 1 191 ? -12.779 1.761 6.421 1.00 47.78 191 GLN A O 1
ATOM 1473 N N . ILE A 1 192 ? -11.071 2.968 5.617 1.00 49.78 192 ILE A N 1
ATOM 1474 C CA . ILE A 1 192 ? -11.848 3.401 4.423 1.00 49.78 192 ILE A CA 1
ATOM 1475 C C . ILE A 1 192 ? -11.767 2.397 3.265 1.00 49.78 192 ILE A C 1
ATOM 1477 O O . ILE A 1 192 ? -12.730 2.274 2.514 1.00 49.78 192 ILE A O 1
ATOM 1481 N N . ASP A 1 193 ? -10.701 1.606 3.171 1.00 59.59 193 ASP A N 1
ATOM 1482 C CA . ASP A 1 193 ? -10.603 0.509 2.208 1.00 59.59 193 ASP A CA 1
ATOM 1483 C C . ASP A 1 193 ? -9.859 -0.665 2.870 1.00 59.59 193 ASP A C 1
ATOM 1485 O O . ASP A 1 193 ? -8.689 -0.505 3.221 1.00 59.59 193 ASP A O 1
ATOM 1489 N N . PRO A 1 194 ? -10.509 -1.825 3.102 1.00 65.94 194 PRO A N 1
ATOM 1490 C CA . PRO A 1 194 ? -9.862 -2.980 3.733 1.00 65.94 194 PRO A CA 1
ATOM 1491 C C . PRO A 1 194 ? -8.691 -3.530 2.907 1.00 65.94 194 PRO A C 1
ATOM 1493 O O . PRO A 1 194 ? -7.843 -4.248 3.445 1.00 65.94 194 PRO A O 1
ATOM 1496 N N . ASN A 1 195 ? -8.626 -3.174 1.622 1.00 76.62 195 ASN A N 1
ATOM 1497 C CA . ASN A 1 195 ? -7.550 -3.557 0.726 1.00 76.62 195 ASN A CA 1
ATOM 1498 C C . ASN A 1 195 ? -6.407 -2.540 0.725 1.00 76.62 195 ASN A C 1
ATOM 1500 O O . ASN A 1 195 ? -5.423 -2.770 0.036 1.00 76.62 195 ASN A O 1
ATOM 1504 N N . PHE A 1 196 ? -6.487 -1.436 1.473 1.00 80.88 196 PHE A N 1
ATOM 1505 C CA . PHE A 1 196 ? -5.449 -0.410 1.499 1.00 80.88 196 PHE A CA 1
ATOM 1506 C C . PHE A 1 196 ? -4.679 -0.390 2.824 1.00 80.88 196 PHE A C 1
ATOM 1508 O O . PHE A 1 196 ? -5.262 -0.412 3.907 1.00 80.88 196 PHE A O 1
ATOM 1515 N N . VAL A 1 197 ? -3.351 -0.290 2.743 1.00 81.00 197 VAL A N 1
ATOM 1516 C CA . VAL A 1 197 ? -2.460 -0.171 3.906 1.00 81.00 197 VAL A CA 1
ATOM 1517 C C . VAL A 1 197 ? -1.516 1.003 3.695 1.00 81.00 197 VAL A C 1
ATOM 1519 O O . VAL A 1 197 ? -0.700 0.986 2.779 1.00 81.00 197 VAL A O 1
ATOM 1522 N N . TRP A 1 198 ? -1.556 2.005 4.571 1.00 82.69 198 TRP A N 1
ATOM 1523 C CA . TRP A 1 198 ? -0.536 3.053 4.589 1.00 82.69 198 TRP A CA 1
ATOM 1524 C C . TRP A 1 198 ? 0.504 2.765 5.666 1.00 82.69 198 TRP A C 1
ATOM 1526 O O . TRP A 1 198 ? 0.179 2.637 6.844 1.00 82.69 198 TRP A O 1
ATOM 1536 N N . VAL A 1 199 ? 1.771 2.692 5.255 1.00 80.56 199 VAL A N 1
ATOM 1537 C CA . VAL A 1 199 ? 2.920 2.540 6.145 1.00 80.56 199 VAL A CA 1
ATOM 1538 C C . VAL A 1 199 ? 3.864 3.730 6.011 1.00 80.56 199 VAL A C 1
ATOM 1540 O O . VAL A 1 199 ? 4.389 4.017 4.935 1.00 80.56 199 VAL A O 1
ATOM 1543 N N . LYS A 1 200 ? 4.161 4.389 7.131 1.00 80.31 200 LYS A N 1
ATOM 1544 C CA . LYS A 1 200 ? 5.234 5.382 7.228 1.00 80.31 200 LYS A CA 1
ATOM 1545 C C . LYS A 1 200 ? 6.526 4.737 7.723 1.00 80.31 200 LYS A C 1
ATOM 1547 O O . LYS A 1 200 ? 6.636 4.373 8.890 1.00 80.31 200 LYS A O 1
ATOM 1552 N N . PHE A 1 201 ? 7.505 4.636 6.835 1.00 77.94 201 PHE A N 1
ATOM 1553 C CA . PHE A 1 201 ? 8.824 4.070 7.075 1.00 77.94 201 PHE A CA 1
ATOM 1554 C C . 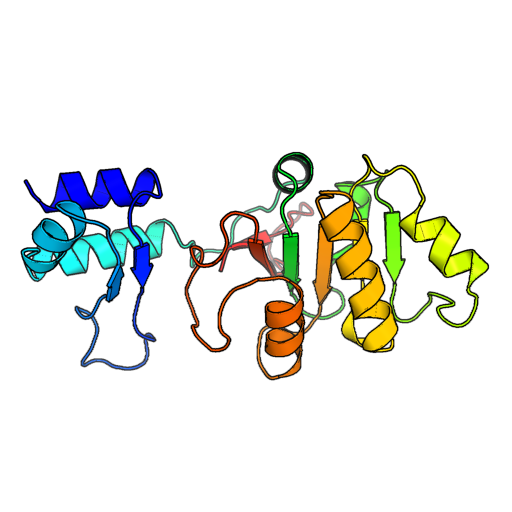PHE A 1 201 ? 9.745 5.069 7.780 1.00 77.94 201 PHE A C 1
ATOM 1556 O O . PHE A 1 201 ? 9.972 6.182 7.293 1.00 77.94 201 PHE A O 1
ATOM 1563 N N . GLN A 1 202 ? 10.314 4.662 8.909 1.00 70.00 202 GLN A N 1
ATOM 1564 C CA . GLN A 1 202 ? 11.244 5.460 9.701 1.00 70.00 202 GLN A CA 1
ATOM 1565 C C . GLN A 1 202 ? 12.594 4.748 9.789 1.00 70.00 202 GLN A C 1
ATOM 1567 O O . GLN A 1 202 ? 12.677 3.560 10.088 1.00 70.00 202 GLN A O 1
ATOM 1572 N N . ARG A 1 203 ? 13.675 5.493 9.542 1.00 58.62 203 ARG A N 1
ATOM 1573 C CA . ARG A 1 203 ? 15.037 5.008 9.778 1.00 58.62 203 ARG A CA 1
ATOM 1574 C C . ARG A 1 203 ? 15.329 5.138 11.273 1.00 58.62 203 ARG A C 1
ATOM 1576 O O . ARG A 1 203 ? 15.456 6.263 11.755 1.00 58.62 203 ARG A O 1
ATOM 1583 N N . SER A 1 204 ? 15.417 4.021 11.994 1.00 49.72 204 SER A N 1
ATOM 1584 C CA . SER A 1 204 ? 15.883 4.036 13.385 1.00 49.72 204 SER A CA 1
ATOM 1585 C C . SER A 1 204 ? 17.388 4.320 13.416 1.00 49.72 204 SER A C 1
ATOM 1587 O O . SER A 1 204 ? 18.138 3.745 12.627 1.00 49.72 204 SER A O 1
ATOM 1589 N N . ARG A 1 205 ? 17.830 5.251 14.270 1.00 40.25 205 ARG A N 1
ATOM 1590 C CA . ARG A 1 205 ? 19.257 5.579 14.458 1.00 40.25 205 ARG A CA 1
ATOM 1591 C C . ARG A 1 205 ? 19.947 4.674 15.488 1.00 40.25 205 ARG A C 1
ATOM 1593 O O . ARG A 1 205 ? 21.168 4.610 15.464 1.00 40.25 205 ARG A O 1
ATOM 1600 N N . ASP A 1 206 ? 19.187 3.952 16.315 1.00 34.72 206 ASP A N 1
ATOM 1601 C CA . ASP A 1 206 ? 19.702 3.332 17.549 1.00 34.72 206 ASP A CA 1
ATOM 1602 C C . ASP A 1 206 ? 19.837 1.803 17.506 1.00 34.72 206 ASP A C 1
ATOM 1604 O O . ASP A 1 206 ? 20.075 1.178 18.536 1.00 34.72 206 ASP A O 1
ATOM 1608 N N . VAL A 1 207 ? 19.699 1.164 16.342 1.00 34.50 207 VAL A N 1
ATOM 1609 C CA . VAL A 1 207 ? 19.740 -0.303 16.258 1.00 34.50 207 VAL A CA 1
ATOM 1610 C C . VAL A 1 207 ? 20.888 -0.748 15.356 1.00 34.50 207 VAL A C 1
ATOM 1612 O O . VAL A 1 207 ? 20.899 -0.506 14.153 1.00 34.50 207 VAL A O 1
ATOM 1615 N N . THR A 1 208 ? 21.875 -1.400 15.969 1.00 28.44 208 THR A N 1
ATOM 1616 C CA . THR A 1 208 ? 23.070 -2.016 15.362 1.00 28.44 208 THR A CA 1
ATOM 1617 C C . THR A 1 208 ? 22.765 -3.247 14.496 1.00 28.44 208 THR A C 1
ATOM 1619 O O . THR A 1 208 ? 23.665 -3.832 13.901 1.00 28.44 208 THR A O 1
ATOM 1622 N N . THR A 1 209 ? 21.493 -3.617 14.370 1.00 30.55 209 THR A N 1
ATOM 1623 C CA . THR A 1 209 ? 20.945 -4.576 13.407 1.00 30.55 209 THR A CA 1
ATOM 1624 C C . THR A 1 209 ? 19.980 -3.829 12.487 1.00 30.55 209 THR A C 1
ATOM 1626 O O . THR A 1 209 ? 19.236 -2.962 12.937 1.00 30.55 209 THR A O 1
ATOM 1629 N N . ALA A 1 210 ? 20.023 -4.107 11.181 1.00 34.78 210 ALA A N 1
ATOM 1630 C CA . ALA A 1 210 ? 19.209 -3.435 10.166 1.00 34.78 210 ALA A CA 1
ATOM 1631 C C . ALA A 1 210 ? 17.711 -3.768 10.329 1.00 34.78 210 ALA A C 1
ATOM 1633 O O . ALA A 1 210 ? 17.149 -4.551 9.572 1.00 34.78 210 ALA A O 1
ATOM 1634 N N . MET A 1 211 ? 17.072 -3.192 11.345 1.00 36.94 211 MET A N 1
ATOM 1635 C CA . MET A 1 211 ? 15.642 -3.302 11.600 1.00 36.94 211 MET A CA 1
ATOM 1636 C C . MET A 1 211 ? 14.915 -2.174 10.870 1.00 36.94 211 MET A C 1
ATOM 1638 O O . MET A 1 211 ? 15.196 -0.988 11.069 1.00 36.94 211 MET A O 1
ATOM 1642 N N . TRP A 1 212 ? 13.963 -2.540 10.019 1.00 44.69 212 TRP A N 1
ATOM 1643 C CA . TRP A 1 212 ? 13.109 -1.593 9.312 1.00 44.69 212 TRP A CA 1
ATOM 1644 C C . TRP A 1 212 ? 11.871 -1.310 10.147 1.00 44.69 212 TRP A C 1
ATOM 1646 O O . TRP A 1 212 ? 11.211 -2.238 10.598 1.00 44.69 212 TRP A O 1
ATOM 1656 N N . VAL A 1 213 ? 11.555 -0.037 10.383 1.00 42.69 213 VAL A N 1
ATOM 1657 C CA . VAL A 1 213 ? 10.467 0.349 11.287 1.00 42.69 213 VAL A CA 1
ATOM 1658 C C . VAL A 1 213 ? 9.384 1.084 10.501 1.00 42.69 213 VAL A C 1
ATOM 1660 O O . VAL A 1 213 ? 9.660 2.065 9.808 1.00 42.69 213 VAL A O 1
ATOM 1663 N N . GLY A 1 214 ? 8.147 0.607 10.600 1.00 40.38 214 GLY A N 1
ATOM 1664 C CA . GLY A 1 214 ? 6.966 1.166 9.956 1.00 40.38 214 GLY A CA 1
ATOM 1665 C C . GLY A 1 214 ? 5.907 1.584 10.973 1.00 40.38 214 GLY A C 1
ATOM 1666 O O . GLY A 1 214 ? 5.774 1.003 12.049 1.00 40.38 214 GLY A O 1
ATOM 1667 N N . LYS A 1 215 ? 5.130 2.604 10.624 1.00 45.34 215 LYS A N 1
ATOM 1668 C CA . LYS A 1 215 ? 3.905 2.975 11.328 1.00 45.34 215 LYS A CA 1
ATOM 1669 C C . LYS A 1 215 ? 2.725 2.767 10.389 1.00 45.34 215 LYS A C 1
ATOM 1671 O O . LYS A 1 215 ? 2.706 3.403 9.340 1.00 45.34 215 LYS A O 1
ATOM 1676 N N . ILE A 1 216 ? 1.785 1.898 10.756 1.00 51.31 216 ILE A N 1
ATOM 1677 C CA . ILE A 1 216 ? 0.494 1.801 10.063 1.00 51.31 216 ILE A CA 1
ATOM 1678 C C . ILE A 1 216 ? -0.318 3.021 10.495 1.00 51.31 216 ILE A C 1
ATOM 1680 O O . ILE A 1 216 ? -0.443 3.253 11.697 1.00 51.31 216 ILE A O 1
ATOM 1684 N N . VAL A 1 217 ? -0.761 3.835 9.539 1.00 47.53 217 VAL A N 1
ATOM 1685 C CA . VAL A 1 217 ? -1.413 5.131 9.804 1.00 47.53 217 VAL A CA 1
ATOM 1686 C C . VAL A 1 217 ? -2.912 5.070 9.543 1.00 47.53 217 VAL A C 1
ATOM 1688 O O . VAL A 1 217 ? -3.311 4.398 8.568 1.00 47.53 217 VAL A O 1
#

pLDDT: mean 73.23, std 16.68, range [28.44, 94.19]